Protein AF-A0A914AM96-F1 (afdb_monomer_lite)

Foldseek 3Di:
DDDDDDDDDDDDDDDDDDDDDDDDPPDDDDPDDDPDDPPPPPPPDDPPDPDDDDVVVVVVVVVVVVVVVVVVCVVVDDDDDDDDVVVDDDPVVVPDPVPDDDDDDDDPVVVVVVVVVVVVVVVVVVVVVVVVVVVVVVVVVVVVVVLVVCCVVDVVVSVVVPDDDPVCPPPDDDDDDPDDDDPPCVVVDDDDDDDDPDDDDD

Secondary structure (DSSP, 8-state):
-------------------------------S------S----PPPPPPPPPPPHHHHHHHHHHHHHHHHHHHHHH-S-PPPP-TTTSPPHHHHH-GGG--PPPPPPHHHHHHHHHHHHHHHHHHHHHHHHHHHHHHHHHHHHHHHHHHHHHH-HHHHHHHTSPPGGG-S---PPPPSSPPPTTGGGTSPP-----------

Radius of gyration: 36.57 Å; chains: 1; bounding box: 61×55×109 Å

InterPro domains:
  IPR019192 Large ribosomal subunit protein mL40 [PF09812] (43-201)
  IPR039145 Large ribosomal subunit protein mL40, metazoa/plants [PTHR13359] (32-202)

Structure (mmCIF, N/CA/C/O backbone):
data_AF-A0A914AM96-F1
#
_entry.id   AF-A0A914AM96-F1
#
loop_
_atom_site.group_PDB
_atom_site.id
_atom_site.type_symbol
_atom_site.label_atom_id
_atom_site.label_alt_id
_atom_site.label_comp_id
_atom_site.label_asym_id
_atom_site.label_entity_id
_atom_site.label_seq_id
_atom_site.pdbx_PDB_ins_code
_atom_site.Cartn_x
_atom_site.Cartn_y
_atom_site.Cartn_z
_atom_site.occupancy
_atom_site.B_iso_or_equiv
_atom_site.auth_seq_id
_atom_site.auth_comp_id
_atom_site.auth_asym_id
_atom_site.auth_atom_id
_atom_site.pdbx_PDB_model_num
ATOM 1 N N . MET A 1 1 ? -2.756 9.336 28.973 1.00 37.19 1 MET A N 1
ATOM 2 C CA . MET A 1 1 ? -1.892 8.297 28.377 1.00 37.19 1 MET A CA 1
ATOM 3 C C . MET A 1 1 ? -1.314 7.453 29.493 1.00 37.19 1 MET A C 1
ATOM 5 O O . MET A 1 1 ? -1.007 7.986 30.552 1.00 37.19 1 MET A O 1
ATOM 9 N N . ALA A 1 2 ? -1.295 6.148 29.255 1.00 33.44 2 ALA A N 1
ATOM 10 C CA . ALA A 1 2 ? -1.169 5.078 30.229 1.00 33.44 2 ALA A CA 1
ATOM 11 C C . ALA A 1 2 ? 0.158 5.072 31.001 1.00 33.44 2 ALA A C 1
ATOM 13 O O . ALA A 1 2 ? 1.238 5.177 30.426 1.00 33.44 2 ALA A O 1
ATOM 14 N N . THR A 1 3 ? 0.064 4.865 32.311 1.00 35.00 3 THR A N 1
ATOM 15 C CA . THR A 1 3 ? 1.183 4.440 33.151 1.00 35.00 3 THR A CA 1
ATOM 16 C C . THR A 1 3 ? 1.254 2.916 33.129 1.00 35.00 3 THR A C 1
ATOM 18 O O . THR A 1 3 ? 0.427 2.250 33.746 1.00 35.00 3 THR A O 1
ATOM 21 N N . SER A 1 4 ? 2.234 2.371 32.406 1.00 32.78 4 SER A N 1
ATOM 22 C CA . SER A 1 4 ? 2.590 0.951 32.453 1.00 32.78 4 SER A CA 1
ATOM 23 C C . SER A 1 4 ? 3.396 0.668 33.726 1.00 32.78 4 SER A C 1
ATOM 25 O O . SER A 1 4 ? 4.472 1.234 33.935 1.00 32.78 4 SER A O 1
ATOM 27 N N . MET A 1 5 ? 2.842 -0.174 34.601 1.00 33.75 5 MET A N 1
ATOM 28 C CA . MET A 1 5 ? 3.532 -0.772 35.742 1.00 33.75 5 MET A CA 1
ATOM 29 C C . MET A 1 5 ? 4.336 -1.981 35.259 1.00 33.75 5 MET A C 1
ATOM 31 O O . MET A 1 5 ? 3.768 -2.995 34.865 1.00 33.75 5 MET A O 1
ATOM 35 N N . VAL A 1 6 ? 5.663 -1.906 35.350 1.00 37.09 6 VAL A N 1
ATOM 36 C CA . VAL A 1 6 ? 6.531 -3.077 35.182 1.00 37.09 6 VAL A CA 1
ATOM 37 C C . VAL A 1 6 ? 6.616 -3.807 36.523 1.00 37.09 6 VAL A C 1
ATOM 39 O O . VAL A 1 6 ? 7.256 -3.336 37.465 1.00 37.09 6 VAL A O 1
ATOM 42 N N . HIS A 1 7 ? 5.958 -4.962 36.609 1.00 37.28 7 HIS A N 1
ATOM 43 C CA . HIS A 1 7 ? 6.132 -5.921 37.694 1.00 37.28 7 HIS A CA 1
ATOM 44 C C . HIS A 1 7 ? 7.498 -6.606 37.571 1.00 37.28 7 HIS A C 1
ATOM 46 O O . HIS A 1 7 ? 7.763 -7.327 36.613 1.00 37.28 7 HIS A O 1
ATOM 52 N N . LEU A 1 8 ? 8.364 -6.409 38.567 1.00 38.94 8 LEU A N 1
ATOM 53 C CA . LEU A 1 8 ? 9.589 -7.188 38.718 1.00 38.94 8 LEU A CA 1
ATOM 54 C C . LEU A 1 8 ? 9.298 -8.396 39.623 1.00 38.94 8 LEU A C 1
ATOM 56 O O . LEU A 1 8 ? 9.286 -8.277 40.849 1.00 38.94 8 LEU A O 1
ATOM 60 N N . CYS A 1 9 ? 9.070 -9.563 39.021 1.00 41.97 9 CYS A N 1
ATOM 61 C CA . CYS A 1 9 ? 9.145 -10.844 39.718 1.00 41.97 9 CYS A CA 1
ATOM 62 C C . CYS A 1 9 ? 10.588 -11.066 40.188 1.00 41.97 9 CYS A C 1
ATOM 64 O O . CYS A 1 9 ? 11.504 -11.198 39.379 1.00 41.97 9 CYS A O 1
ATOM 66 N N . ARG A 1 10 ? 10.802 -11.132 41.504 1.00 37.75 10 ARG A N 1
ATOM 67 C CA . ARG A 1 10 ? 12.009 -11.728 42.082 1.00 37.75 10 ARG A CA 1
ATOM 68 C C . ARG A 1 10 ? 11.628 -13.034 42.757 1.00 37.75 10 ARG A C 1
ATOM 70 O O . ARG A 1 10 ? 11.085 -13.051 43.856 1.00 37.75 10 ARG A O 1
ATOM 77 N N . SER A 1 11 ? 11.930 -14.113 42.048 1.00 45.66 11 SER A N 1
ATOM 78 C CA . SER A 1 11 ? 12.091 -15.463 42.570 1.00 45.66 11 SER A CA 1
ATOM 79 C C . SER A 1 11 ? 13.078 -15.451 43.735 1.00 45.66 11 SER A C 1
ATOM 81 O O . SER A 1 11 ? 14.228 -15.053 43.547 1.00 45.66 11 SER A O 1
ATOM 83 N N . ASN A 1 12 ? 12.655 -15.912 44.909 1.00 41.28 12 ASN A N 1
ATOM 84 C CA . ASN A 1 12 ? 13.576 -16.217 45.993 1.00 41.28 12 ASN A CA 1
ATOM 85 C C . ASN A 1 12 ? 13.377 -17.656 46.458 1.00 41.28 12 ASN A C 1
ATOM 87 O O . ASN A 1 12 ? 12.273 -18.107 46.752 1.00 41.28 12 ASN A O 1
ATOM 91 N N . PHE A 1 13 ? 14.513 -18.339 46.460 1.00 38.00 13 PHE A N 1
ATOM 92 C CA . PHE A 1 13 ? 14.759 -19.723 46.801 1.00 38.00 13 PHE A CA 1
ATOM 93 C C . PHE A 1 13 ? 14.140 -20.132 48.140 1.00 38.00 13 PHE A C 1
ATOM 95 O O . PHE A 1 13 ? 14.363 -19.497 49.171 1.00 38.00 13 PHE A O 1
ATOM 102 N N . LEU A 1 14 ? 13.425 -21.255 48.117 1.00 40.09 14 LEU A N 1
ATOM 103 C CA . LEU A 1 14 ? 12.989 -21.980 49.301 1.00 40.09 14 LEU A CA 1
ATOM 104 C C . LEU A 1 14 ? 14.212 -22.616 49.975 1.00 40.09 14 LEU A C 1
ATOM 106 O O . LEU A 1 14 ? 14.834 -23.524 49.428 1.00 40.09 14 LEU A O 1
ATOM 110 N N . ARG A 1 15 ? 14.539 -22.161 51.185 1.00 39.00 15 ARG A N 1
ATOM 111 C CA . ARG A 1 15 ? 15.318 -22.941 52.153 1.00 39.00 15 ARG A CA 1
ATOM 112 C C . ARG A 1 15 ? 14.411 -23.266 53.329 1.00 39.00 15 ARG A C 1
ATOM 114 O O . ARG A 1 15 ? 14.136 -22.415 54.166 1.00 39.00 15 ARG A O 1
ATOM 121 N N . ILE A 1 16 ? 13.949 -24.509 53.348 1.00 49.25 16 ILE A N 1
ATOM 122 C CA . ILE A 1 16 ? 13.346 -25.155 54.513 1.00 49.25 16 ILE A CA 1
ATOM 123 C C . ILE A 1 16 ? 14.506 -25.528 55.445 1.00 49.25 16 ILE A C 1
ATOM 125 O O . ILE A 1 16 ? 15.514 -26.056 54.968 1.00 49.25 16 ILE A O 1
ATOM 129 N N . PRO A 1 17 ? 14.405 -25.239 56.751 1.00 50.03 17 PRO A N 1
ATOM 130 C CA . PRO A 1 17 ? 14.515 -26.369 57.665 1.00 50.03 17 PRO A CA 1
ATOM 131 C C . PRO A 1 17 ? 13.613 -26.292 58.906 1.00 50.03 17 PRO A C 1
ATOM 133 O O . PRO A 1 17 ? 13.430 -25.250 59.525 1.00 50.03 17 PRO A O 1
ATOM 136 N N . CYS A 1 18 ? 13.195 -27.501 59.283 1.00 35.34 18 CYS A N 1
ATOM 137 C CA . CYS A 1 18 ? 13.182 -28.045 60.640 1.00 35.34 18 CYS A CA 1
ATOM 138 C C . CYS A 1 18 ? 12.160 -27.503 61.657 1.00 35.34 18 CYS A C 1
ATOM 140 O O . CYS A 1 18 ? 12.353 -26.494 62.327 1.00 35.34 18 CYS A O 1
ATOM 142 N N . LEU A 1 19 ? 11.094 -28.298 61.787 1.00 49.50 19 LEU A N 1
ATOM 143 C CA . LEU A 1 19 ? 10.413 -28.720 63.015 1.00 49.50 19 LEU A CA 1
ATOM 144 C C . LEU A 1 19 ? 10.962 -28.169 64.343 1.00 49.50 19 LEU A C 1
ATOM 146 O O . LEU A 1 19 ? 12.041 -28.545 64.794 1.00 49.50 19 LEU A O 1
ATOM 150 N N . CYS A 1 20 ? 10.101 -27.452 65.062 1.00 36.62 20 CYS A N 1
ATOM 151 C CA . CYS A 1 20 ? 10.037 -27.576 66.512 1.00 36.62 20 CYS A CA 1
ATOM 152 C C . CYS A 1 20 ? 8.565 -27.568 66.942 1.00 36.62 20 CYS A C 1
ATOM 154 O O . CYS A 1 20 ? 7.784 -26.694 66.569 1.00 36.62 20 CYS A O 1
ATOM 156 N N . SER A 1 21 ? 8.187 -28.632 67.639 1.00 49.97 21 SER A N 1
ATOM 157 C CA . SER A 1 21 ? 6.845 -28.934 68.122 1.00 49.97 21 SER A CA 1
ATOM 158 C C . SER A 1 21 ? 6.485 -28.151 69.389 1.00 49.97 21 SER A C 1
ATOM 160 O O . SER A 1 21 ? 7.385 -27.780 70.134 1.00 49.97 21 SER A O 1
ATOM 162 N N . GLN A 1 22 ? 5.177 -28.134 69.694 1.00 45.97 22 GLN A N 1
ATOM 163 C CA . GLN A 1 22 ? 4.535 -27.849 70.995 1.00 45.97 22 GLN A CA 1
ATOM 164 C C . GLN A 1 22 ? 4.288 -26.350 71.258 1.00 45.97 22 GLN A C 1
ATOM 166 O O . GLN A 1 22 ? 5.193 -25.539 71.186 1.00 45.97 22 GLN A O 1
ATOM 171 N N . THR A 1 23 ? 3.089 -25.856 71.565 1.00 43.06 23 THR A N 1
ATOM 172 C CA . THR A 1 23 ? 1.842 -26.448 72.067 1.00 43.06 23 THR A CA 1
ATOM 173 C C . THR A 1 23 ? 0.666 -25.645 71.492 1.00 43.06 23 THR A C 1
ATOM 175 O O . THR A 1 23 ? 0.616 -24.424 71.622 1.00 43.06 23 THR A O 1
ATOM 178 N N . ALA A 1 24 ? -0.298 -26.305 70.850 1.00 50.91 24 ALA A N 1
ATOM 179 C CA . ALA A 1 24 ? -1.550 -25.660 70.466 1.00 50.91 24 ALA A CA 1
ATOM 180 C C . ALA A 1 24 ? -2.510 -25.707 71.664 1.00 50.91 24 ALA A C 1
ATOM 182 O O . ALA A 1 24 ? -2.993 -26.776 72.028 1.00 50.91 24 ALA A O 1
ATOM 183 N N . ARG A 1 25 ? -2.797 -24.561 72.291 1.00 45.94 25 ARG A N 1
ATOM 184 C CA . ARG A 1 25 ? -4.008 -24.414 73.111 1.00 45.94 25 ARG A CA 1
ATOM 185 C C . ARG A 1 25 ? -5.119 -23.917 72.193 1.00 45.94 25 ARG A C 1
ATOM 187 O O . ARG A 1 25 ? -5.195 -22.735 71.880 1.00 45.94 25 ARG A O 1
ATOM 194 N N . SER A 1 26 ? -5.933 -24.849 71.714 1.00 56.31 26 SER A N 1
ATOM 195 C CA . SER A 1 26 ? -6.978 -24.640 70.712 1.00 56.31 26 SER A CA 1
ATOM 196 C C . SER A 1 26 ? -8.364 -24.487 71.342 1.00 56.31 26 SER A C 1
ATOM 198 O O . SER A 1 26 ? -9.276 -25.223 70.982 1.00 56.31 26 SER A O 1
ATOM 200 N N . PHE A 1 27 ? -8.543 -23.557 72.283 1.00 53.94 27 PHE A N 1
ATOM 201 C CA . PHE A 1 27 ? -9.889 -23.199 72.740 1.00 53.94 27 PHE A CA 1
ATOM 202 C C . PHE A 1 27 ? -10.003 -21.686 72.915 1.00 53.94 27 PHE A C 1
ATOM 204 O O . PHE A 1 27 ? -9.366 -21.096 73.784 1.00 53.94 27 PHE A O 1
ATOM 211 N N . PHE A 1 28 ? -10.817 -21.071 72.058 1.00 55.16 28 PHE A N 1
ATOM 212 C CA . PHE A 1 28 ? -11.228 -19.675 72.140 1.00 55.16 28 PHE A CA 1
ATOM 213 C C . PHE A 1 28 ? -12.753 -19.632 72.026 1.00 55.16 28 PHE A C 1
ATOM 215 O O . PHE A 1 28 ? -13.315 -20.216 71.104 1.00 55.16 28 PHE A O 1
ATOM 222 N N . THR A 1 29 ? -13.422 -18.997 72.987 1.00 58.31 29 THR A N 1
ATOM 223 C CA . THR A 1 29 ? -14.883 -19.056 73.165 1.00 58.31 29 THR A CA 1
ATOM 224 C C . THR A 1 29 ? -15.615 -17.784 72.727 1.00 58.31 29 THR A C 1
ATOM 226 O O . THR A 1 29 ? -16.750 -17.569 73.142 1.00 58.31 29 THR A O 1
ATOM 229 N N . MET A 1 30 ? -15.020 -16.931 71.882 1.00 59.09 30 MET A N 1
ATOM 230 C CA . MET A 1 30 ? -15.729 -15.760 71.346 1.00 59.09 30 MET A CA 1
ATOM 231 C C . MET A 1 30 ? -16.058 -15.887 69.857 1.00 59.09 30 MET A C 1
ATOM 233 O O . MET A 1 30 ? -15.190 -16.167 69.031 1.00 59.09 30 MET A O 1
ATOM 237 N N . ASN A 1 31 ? -17.323 -15.610 69.528 1.00 58.50 31 ASN A N 1
ATOM 238 C CA . ASN A 1 31 ? -17.847 -15.519 68.167 1.00 58.50 31 ASN A CA 1
ATOM 239 C C . ASN A 1 31 ? -17.296 -14.267 67.465 1.00 58.50 31 ASN A C 1
ATOM 241 O O . ASN A 1 31 ? -17.848 -13.176 67.587 1.00 58.50 31 ASN A O 1
ATOM 245 N N . GLY A 1 32 ? -16.207 -14.430 66.718 1.00 67.62 32 GLY A N 1
ATOM 246 C CA . GLY A 1 32 ? -15.651 -13.415 65.826 1.00 67.62 32 GLY A CA 1
ATOM 247 C C . GLY A 1 32 ? -14.732 -14.051 64.783 1.00 67.62 32 GLY A C 1
ATOM 248 O O . GLY A 1 32 ? -14.135 -15.096 65.036 1.00 67.62 32 GLY A O 1
ATOM 249 N N . ALA A 1 33 ? -14.636 -13.449 63.594 1.00 57.72 33 ALA A N 1
ATOM 250 C CA . ALA A 1 33 ? -13.823 -13.982 62.501 1.00 57.72 33 ALA A CA 1
ATOM 251 C C . ALA A 1 33 ? -12.329 -14.013 62.882 1.00 57.72 33 ALA A C 1
ATOM 253 O O . ALA A 1 33 ? -11.728 -12.983 63.189 1.00 57.72 33 ALA A O 1
ATOM 254 N N . LEU A 1 34 ? -11.725 -15.205 62.856 1.00 59.44 34 LEU A N 1
ATOM 255 C CA . LEU A 1 34 ? -10.316 -15.413 63.181 1.00 59.44 34 LEU A CA 1
ATOM 256 C C . LEU A 1 34 ? -9.427 -14.947 62.020 1.00 59.44 34 LEU A C 1
ATOM 258 O O . LEU A 1 34 ? -9.153 -15.684 61.075 1.00 59.44 34 LEU A O 1
ATOM 262 N N . CYS A 1 35 ? -8.943 -13.711 62.106 1.00 52.66 35 CYS A N 1
ATOM 263 C CA . CYS A 1 35 ? -7.930 -13.162 61.206 1.00 52.66 35 CYS A CA 1
ATOM 264 C C . CYS A 1 35 ? -6.539 -13.750 61.517 1.00 52.66 35 CYS A C 1
ATOM 266 O O . CYS A 1 35 ? -5.649 -13.042 61.991 1.00 52.66 35 CYS A O 1
ATOM 268 N N . PHE A 1 36 ? -6.326 -15.046 61.269 1.00 55.81 36 PHE A N 1
ATOM 269 C CA . PHE A 1 36 ? -4.994 -15.645 61.370 1.00 55.81 36 PHE A CA 1
ATOM 270 C C . PHE A 1 36 ? -4.098 -15.117 60.244 1.00 55.81 36 PHE A C 1
ATOM 272 O O . PHE A 1 36 ? -4.177 -15.552 59.096 1.00 55.81 36 PHE A O 1
ATOM 279 N N . ARG A 1 37 ? -3.214 -14.171 60.570 1.00 58.56 37 ARG A N 1
ATOM 280 C CA . ARG A 1 37 ? -2.140 -13.737 59.672 1.00 58.56 37 ARG A CA 1
ATOM 281 C C . ARG A 1 37 ? -0.898 -14.577 59.958 1.00 58.56 37 ARG A C 1
ATOM 283 O O . ARG A 1 37 ? -0.151 -14.287 60.884 1.00 58.56 37 ARG A O 1
ATOM 290 N N . ALA A 1 38 ? -0.660 -15.603 59.144 1.00 57.72 38 ALA A N 1
ATOM 291 C CA . ALA A 1 38 ? 0.540 -16.447 59.212 1.00 57.72 38 ALA A CA 1
ATOM 292 C C . ALA A 1 38 ? 1.800 -15.774 58.619 1.00 57.72 38 ALA A C 1
ATOM 294 O O . ALA A 1 38 ? 2.738 -16.446 58.197 1.00 57.72 38 ALA A O 1
ATOM 295 N N . THR A 1 39 ? 1.837 -14.441 58.536 1.00 64.19 39 THR A N 1
ATOM 296 C CA . THR A 1 39 ? 3.051 -13.718 58.147 1.00 64.19 39 THR A CA 1
ATOM 297 C C . THR A 1 39 ? 3.966 -13.626 59.354 1.00 64.19 39 THR A C 1
ATOM 299 O O . THR A 1 39 ? 3.548 -13.135 60.402 1.00 64.19 39 THR A O 1
ATOM 302 N N . GLN A 1 40 ? 5.209 -14.073 59.198 1.00 63.97 40 GLN A N 1
ATOM 303 C CA . GLN A 1 40 ? 6.244 -13.966 60.220 1.00 63.97 40 GLN A CA 1
ATOM 304 C C . GLN A 1 40 ? 6.307 -12.515 60.726 1.00 63.97 40 GLN A C 1
ATOM 306 O O . GLN A 1 40 ? 6.453 -11.590 59.923 1.00 63.97 40 GLN A O 1
ATOM 311 N N . LEU A 1 41 ? 6.142 -12.309 62.038 1.00 59.94 41 LEU A N 1
ATOM 312 C CA . LEU A 1 41 ? 6.338 -11.007 62.674 1.00 59.94 41 LEU A CA 1
ATOM 313 C C . LEU A 1 41 ? 7.817 -10.650 62.524 1.00 59.94 41 LEU A C 1
ATOM 315 O O . LEU A 1 41 ? 8.655 -11.011 63.346 1.00 59.94 41 LEU A O 1
ATOM 319 N N . LEU A 1 42 ? 8.156 -9.978 61.427 1.00 61.62 42 LEU A N 1
ATOM 320 C CA . LEU A 1 42 ? 9.435 -9.311 61.299 1.00 61.62 42 LEU A CA 1
ATOM 321 C C . LEU A 1 42 ? 9.410 -8.193 62.341 1.00 61.62 42 LEU A C 1
ATOM 323 O O . LEU A 1 42 ? 8.803 -7.150 62.109 1.00 61.62 42 LEU A O 1
ATOM 327 N N . TYR A 1 43 ? 10.065 -8.404 63.483 1.00 50.84 43 TYR A N 1
ATOM 328 C CA . TYR A 1 43 ? 10.382 -7.368 64.476 1.00 50.84 43 TYR A CA 1
ATOM 329 C C . TYR A 1 43 ? 11.363 -6.316 63.912 1.00 50.84 43 TYR A C 1
ATOM 331 O O . TYR A 1 43 ? 12.247 -5.824 64.608 1.00 50.84 43 TYR A O 1
ATOM 339 N N . ALA A 1 44 ? 11.251 -5.991 62.624 1.00 66.38 44 ALA A N 1
ATOM 340 C CA . ALA A 1 44 ? 11.942 -4.875 62.027 1.00 66.38 44 ALA A CA 1
ATOM 341 C C . ALA A 1 44 ? 11.299 -3.593 62.561 1.00 66.38 44 ALA A C 1
ATOM 343 O O . ALA A 1 44 ? 10.078 -3.427 62.508 1.00 66.38 44 ALA A O 1
ATOM 344 N N . GLU A 1 45 ? 12.133 -2.691 63.081 1.00 65.75 45 GLU A N 1
ATOM 345 C CA . GLU A 1 45 ? 11.729 -1.328 63.419 1.00 65.75 45 GLU A CA 1
ATOM 346 C C . GLU A 1 45 ? 10.941 -0.735 62.230 1.00 65.75 45 GLU A C 1
ATOM 348 O O . GLU A 1 45 ? 11.387 -0.889 61.083 1.00 65.75 45 GLU A O 1
ATOM 353 N N . PRO A 1 46 ? 9.779 -0.084 62.456 1.00 69.31 46 PRO A N 1
ATOM 354 C CA . PRO A 1 46 ? 9.035 0.579 61.391 1.00 69.31 46 PRO A CA 1
ATOM 355 C C . PRO A 1 46 ? 9.994 1.429 60.546 1.00 69.31 46 PRO A C 1
ATOM 357 O O . PRO A 1 46 ? 10.782 2.188 61.120 1.00 69.31 46 PRO A O 1
ATOM 360 N N . PRO A 1 47 ? 9.992 1.306 59.203 1.00 69.88 47 PRO A N 1
ATOM 361 C CA . PRO A 1 47 ? 10.999 1.954 58.379 1.00 69.88 47 PRO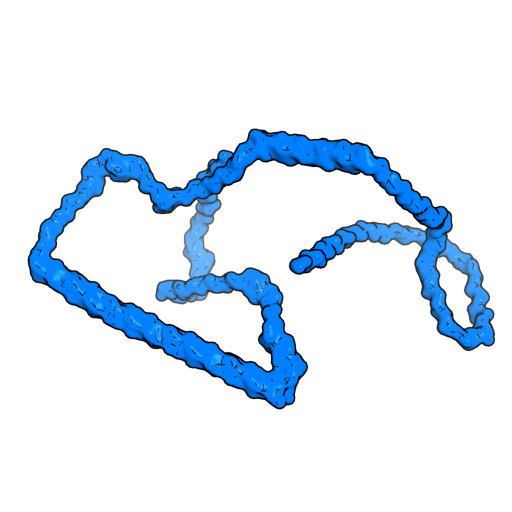 A CA 1
ATOM 362 C C . PRO A 1 47 ? 10.962 3.459 58.632 1.00 69.88 47 PRO A C 1
ATOM 364 O O . PRO A 1 47 ? 9.955 4.126 58.382 1.00 69.88 47 PRO A O 1
ATOM 367 N N . LYS A 1 48 ? 12.075 3.988 59.154 1.00 71.88 48 LYS A N 1
ATOM 368 C CA . LYS A 1 48 ? 12.218 5.411 59.468 1.00 71.88 48 LYS A CA 1
ATOM 369 C C . LYS A 1 48 ? 11.827 6.228 58.243 1.00 71.88 48 LYS A C 1
ATOM 371 O O . LYS A 1 48 ? 12.288 5.949 57.132 1.00 71.88 48 LYS A O 1
ATOM 376 N N . LYS A 1 49 ? 10.973 7.239 58.449 1.00 74.38 49 LYS A N 1
ATOM 377 C CA . LYS A 1 49 ? 10.505 8.140 57.387 1.00 74.38 49 LYS A CA 1
ATOM 378 C C . LYS A 1 49 ? 11.712 8.613 56.578 1.00 74.38 49 LYS A C 1
ATOM 380 O O . LYS A 1 49 ? 12.625 9.226 57.136 1.00 74.38 49 LYS A O 1
ATOM 385 N N . LYS A 1 50 ? 11.729 8.314 55.273 1.00 73.06 50 LYS A N 1
ATOM 386 C CA . LYS A 1 50 ? 12.815 8.750 5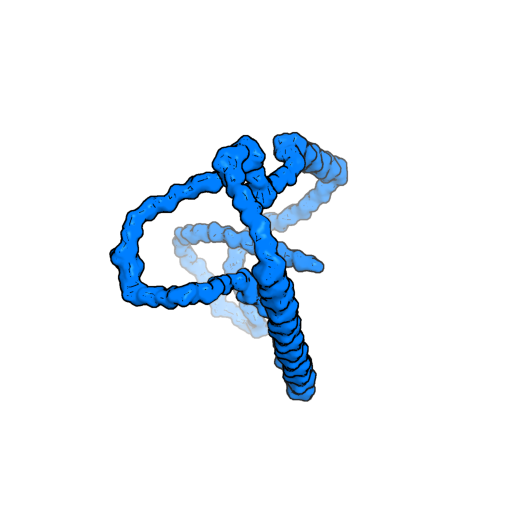4.386 1.00 73.06 50 LYS A CA 1
ATOM 387 C C . LYS A 1 50 ? 12.938 10.268 54.497 1.00 73.06 50 LYS A C 1
ATOM 389 O O . LYS A 1 50 ? 11.966 10.989 54.265 1.00 73.06 50 LYS A O 1
ATOM 394 N N . LYS A 1 51 ? 14.119 10.744 54.895 1.00 77.56 51 LYS A N 1
ATOM 395 C CA . LYS A 1 51 ? 14.396 12.179 54.982 1.00 77.56 51 LYS A CA 1
ATOM 396 C C . LYS A 1 51 ? 14.276 12.779 53.583 1.00 77.56 51 LYS A C 1
ATOM 398 O O . LYS A 1 51 ? 14.795 12.210 52.621 1.00 77.56 51 LYS A O 1
ATOM 403 N N . ARG A 1 52 ? 13.563 13.904 53.477 1.00 76.00 52 ARG A N 1
ATOM 404 C CA . ARG A 1 52 ? 13.464 14.665 52.228 1.00 76.00 52 ARG A CA 1
ATOM 405 C C . ARG A 1 52 ? 14.878 15.084 51.828 1.00 76.00 52 ARG A C 1
ATOM 407 O O . ARG A 1 52 ? 15.615 15.598 52.663 1.00 76.00 52 ARG A O 1
ATOM 414 N N . VAL A 1 53 ? 15.252 14.804 50.585 1.00 75.94 53 VAL A N 1
ATOM 415 C CA . VAL A 1 53 ? 16.564 15.172 50.047 1.00 75.94 53 VAL A CA 1
ATOM 416 C C . VAL A 1 53 ? 16.621 16.690 49.894 1.00 75.94 53 VAL A C 1
ATOM 418 O O . VAL A 1 53 ? 15.627 17.318 49.520 1.00 75.94 53 VAL A O 1
ATOM 421 N N . ASP A 1 54 ? 17.776 17.280 50.196 1.00 85.62 54 ASP A N 1
ATOM 422 C CA . ASP A 1 54 ? 17.971 18.719 50.055 1.00 85.62 54 ASP A CA 1
ATOM 423 C C . ASP A 1 54 ? 17.769 19.148 48.593 1.00 85.62 54 ASP A C 1
ATOM 425 O O . ASP A 1 54 ? 18.349 18.536 47.686 1.00 85.62 54 ASP A O 1
ATOM 429 N N . PRO A 1 55 ? 17.043 20.247 48.328 1.00 85.69 55 PRO A N 1
ATOM 430 C CA . PRO A 1 55 ? 16.746 20.683 46.961 1.00 85.69 55 PRO A CA 1
ATOM 431 C C . PRO A 1 55 ? 18.017 20.948 46.136 1.00 85.69 55 PRO A C 1
ATOM 433 O O . PRO A 1 55 ? 18.062 20.671 44.939 1.00 85.69 55 PRO A O 1
ATOM 436 N N . LYS A 1 56 ? 19.102 21.401 46.780 1.00 87.94 56 LYS A N 1
ATOM 437 C CA . LYS A 1 56 ? 20.408 21.612 46.132 1.00 87.94 56 LYS A CA 1
ATOM 438 C C . LYS A 1 56 ? 21.070 20.305 45.682 1.00 87.94 56 LYS A C 1
ATOM 440 O O . LYS A 1 56 ? 21.722 20.275 44.637 1.00 87.94 56 LYS A O 1
ATOM 445 N N . GLN A 1 57 ? 20.912 19.220 46.442 1.00 85.75 57 GLN A N 1
ATOM 446 C CA . GLN A 1 57 ? 21.454 17.911 46.066 1.00 85.75 57 GLN A CA 1
ATOM 447 C C . GLN A 1 57 ? 20.677 17.308 44.891 1.00 85.75 57 GLN A C 1
ATOM 449 O O . GLN A 1 57 ? 21.290 16.732 43.990 1.00 85.75 57 GLN A O 1
ATOM 454 N N . GLU A 1 58 ? 19.356 17.496 44.864 1.00 86.31 58 GLU A N 1
ATOM 455 C CA . GLU A 1 58 ? 18.486 17.117 43.745 1.00 86.31 58 GLU A CA 1
ATOM 456 C C . GLU A 1 58 ? 18.918 17.833 42.453 1.00 86.31 58 GLU A C 1
ATOM 458 O O . GLU A 1 58 ? 19.206 17.183 41.445 1.00 86.31 58 GLU A O 1
ATOM 463 N N . MET A 1 59 ? 19.098 19.160 42.508 1.00 87.38 59 MET A N 1
ATOM 464 C CA . MET A 1 59 ? 19.575 19.953 41.369 1.00 87.38 59 MET A CA 1
ATOM 465 C C . MET A 1 59 ? 20.965 19.512 40.891 1.00 87.38 59 MET A C 1
ATOM 467 O O . MET A 1 59 ? 21.187 19.365 39.689 1.00 87.38 59 MET A O 1
ATOM 471 N N . MET A 1 60 ? 21.910 19.243 41.801 1.00 89.75 60 MET A N 1
ATOM 472 C CA . MET A 1 60 ? 23.235 18.737 41.418 1.00 89.75 60 MET A CA 1
ATOM 473 C C . MET A 1 60 ? 23.167 17.361 40.746 1.00 89.75 60 MET A C 1
ATOM 475 O O . MET A 1 60 ? 23.912 17.105 39.795 1.00 89.75 60 MET A O 1
ATOM 479 N N . ARG A 1 61 ? 22.283 16.466 41.204 1.00 88.06 61 ARG A N 1
ATOM 480 C CA . ARG A 1 61 ? 22.065 15.161 40.560 1.00 88.06 61 ARG A CA 1
ATOM 481 C C . ARG A 1 61 ? 21.484 15.331 39.159 1.00 88.06 61 ARG A C 1
ATOM 483 O O . ARG A 1 61 ? 22.028 14.750 38.221 1.00 88.06 61 ARG A O 1
ATOM 490 N N . GLN A 1 62 ? 20.471 16.180 38.999 1.00 90.69 62 GLN A N 1
ATOM 491 C CA . GLN A 1 62 ? 19.880 16.499 37.696 1.00 90.69 62 GLN A CA 1
ATOM 492 C C . GLN A 1 62 ? 20.920 17.091 36.735 1.00 90.69 62 GLN A C 1
ATOM 494 O O . GLN A 1 62 ? 21.054 16.625 35.606 1.00 90.69 62 GLN A O 1
ATOM 499 N N . GLN A 1 63 ? 21.748 18.034 37.195 1.00 92.12 63 GLN A N 1
ATOM 500 C CA . GLN A 1 63 ? 22.829 18.599 36.383 1.00 92.12 63 GLN A CA 1
ATOM 501 C C . GLN A 1 63 ? 23.878 17.554 35.983 1.00 92.12 63 GLN A C 1
ATOM 503 O O . GLN A 1 63 ? 24.377 17.587 34.859 1.00 92.12 63 GLN A O 1
ATOM 508 N N . ARG A 1 64 ? 24.223 16.610 36.869 1.00 93.12 64 ARG A N 1
ATOM 509 C CA . ARG A 1 64 ? 25.138 15.504 36.536 1.00 93.12 64 ARG A CA 1
ATOM 510 C C . ARG A 1 64 ? 24.540 14.586 35.471 1.00 93.12 64 ARG A C 1
ATOM 512 O O . ARG A 1 64 ? 25.266 14.190 34.563 1.00 93.12 64 ARG A O 1
ATOM 519 N N . ILE A 1 65 ? 23.246 14.279 35.556 1.00 92.31 65 ILE A N 1
ATOM 520 C CA . ILE A 1 65 ? 22.535 13.470 34.557 1.00 92.31 65 ILE A CA 1
ATOM 521 C C . ILE A 1 65 ? 22.492 14.208 33.217 1.00 92.31 65 ILE A C 1
ATOM 523 O O . ILE A 1 65 ? 22.937 13.652 32.221 1.00 92.31 65 ILE A O 1
ATOM 527 N N . LEU A 1 66 ? 22.088 15.481 33.193 1.00 93.88 66 LEU A N 1
ATOM 528 C CA . LEU A 1 66 ? 22.061 16.297 31.973 1.00 93.88 66 LEU A CA 1
ATOM 529 C C . LEU A 1 66 ? 23.443 16.411 31.322 1.00 93.88 66 LEU A C 1
ATOM 531 O O . LEU A 1 66 ? 23.574 16.262 30.112 1.00 93.88 66 LEU A O 1
ATOM 535 N N . LYS A 1 67 ? 24.499 16.618 32.117 1.00 93.44 67 LYS A N 1
ATOM 536 C CA . LYS A 1 67 ? 25.880 16.634 31.612 1.00 93.44 67 LYS A CA 1
ATOM 537 C C . LYS A 1 67 ? 26.294 15.279 31.039 1.00 93.44 67 LYS A C 1
ATOM 539 O O . LYS A 1 67 ? 27.009 15.253 30.046 1.00 93.44 67 LYS A O 1
ATOM 544 N N . ARG A 1 68 ? 25.870 14.159 31.637 1.00 91.44 68 ARG A N 1
ATOM 545 C CA . ARG A 1 68 ? 26.122 12.815 31.086 1.00 91.44 68 ARG A CA 1
ATOM 546 C C . ARG A 1 68 ? 25.370 12.606 29.775 1.00 91.44 68 ARG A C 1
ATOM 548 O O . ARG A 1 68 ? 25.997 12.170 28.823 1.00 91.44 68 ARG A O 1
ATOM 555 N N . MET A 1 69 ? 24.097 12.990 29.705 1.00 86.69 69 MET A N 1
ATOM 556 C CA . MET A 1 69 ? 23.285 12.894 28.486 1.00 86.69 69 MET A CA 1
ATOM 557 C C . MET A 1 69 ? 23.886 13.719 27.347 1.00 86.69 69 MET A C 1
ATOM 559 O O . MET A 1 69 ? 24.147 13.177 26.281 1.00 86.69 69 MET A O 1
ATOM 563 N N . LYS A 1 70 ? 24.246 14.984 27.605 1.00 88.19 70 LYS A N 1
ATOM 564 C CA . LYS A 1 70 ? 24.927 15.843 26.621 1.00 88.19 70 LYS A CA 1
ATOM 565 C C . LYS A 1 70 ? 26.272 15.272 26.173 1.00 88.19 70 LYS A C 1
ATOM 567 O O . LYS A 1 70 ? 26.607 15.352 25.002 1.00 88.19 70 LYS A O 1
ATOM 572 N N . LYS A 1 71 ? 27.042 14.670 27.087 1.00 89.88 71 LYS A N 1
ATOM 573 C CA . LYS A 1 71 ? 28.303 13.992 26.742 1.00 89.88 71 LYS A CA 1
ATOM 574 C C . LYS A 1 71 ? 28.079 12.747 25.888 1.00 89.88 71 LYS A C 1
ATOM 576 O O . LYS A 1 71 ? 28.906 12.478 25.032 1.00 89.88 71 LYS A O 1
ATOM 581 N N . ILE A 1 72 ? 27.020 11.980 26.142 1.00 85.69 72 ILE A N 1
ATOM 582 C CA . ILE A 1 72 ? 26.676 10.798 25.341 1.00 85.69 72 ILE A CA 1
ATOM 583 C C . ILE A 1 72 ? 26.233 11.240 23.947 1.00 85.69 72 ILE A C 1
ATOM 585 O O . ILE A 1 72 ? 26.779 10.735 22.978 1.00 85.69 72 ILE A O 1
ATOM 589 N N . GLN A 1 73 ? 25.345 12.230 23.849 1.00 83.31 73 GLN A N 1
ATOM 590 C CA . GLN A 1 73 ? 24.892 12.786 22.573 1.00 83.31 73 GLN A CA 1
ATOM 591 C C . GLN A 1 73 ? 26.057 13.370 21.763 1.00 83.31 73 GLN A C 1
ATOM 593 O O . GLN A 1 73 ? 26.226 13.038 20.602 1.00 83.31 73 GLN A O 1
ATOM 598 N N . PHE A 1 74 ? 26.941 14.146 22.396 1.00 82.25 74 PHE A N 1
ATOM 599 C CA . PHE A 1 74 ? 28.137 14.667 21.730 1.00 82.25 74 PHE A CA 1
ATOM 600 C C . PHE A 1 74 ? 29.100 13.561 21.264 1.00 82.25 74 PHE A C 1
ATOM 602 O O . PHE A 1 74 ? 29.742 13.702 20.233 1.00 82.25 74 PHE A O 1
ATOM 609 N N . LYS A 1 75 ? 29.224 12.461 22.022 1.00 82.38 75 LYS A N 1
ATOM 610 C CA . LYS A 1 75 ? 30.097 11.329 21.663 1.00 82.38 75 LYS A CA 1
ATOM 611 C C . LYS A 1 75 ? 29.522 10.441 20.563 1.00 82.38 75 LYS A C 1
ATOM 613 O O . LYS A 1 75 ? 30.300 9.887 19.800 1.00 82.38 75 LYS A O 1
ATOM 618 N N . MET A 1 76 ? 28.206 10.249 20.555 1.00 77.06 76 MET A N 1
ATOM 619 C CA . MET A 1 76 ? 27.509 9.397 19.588 1.00 77.06 76 MET A CA 1
ATOM 620 C C . MET A 1 76 ? 27.133 10.157 18.311 1.00 77.06 76 MET A C 1
ATOM 622 O O . MET A 1 76 ? 26.798 9.520 17.322 1.00 77.06 76 MET A O 1
ATOM 626 N N . GLY A 1 77 ? 27.220 11.491 18.322 1.00 78.19 77 GLY A N 1
ATOM 627 C CA . GLY A 1 77 ? 26.741 12.329 17.230 1.00 78.19 77 GLY A CA 1
ATOM 628 C C . GLY A 1 77 ? 25.215 12.382 17.172 1.00 78.19 77 GLY A C 1
ATOM 629 O O . GLY A 1 77 ? 24.513 11.810 18.015 1.00 78.19 77 GLY A O 1
ATOM 630 N N . ASP A 1 78 ? 24.700 13.098 16.176 1.00 77.06 78 ASP A N 1
ATOM 631 C CA . ASP A 1 78 ? 23.287 13.008 15.826 1.00 77.06 78 ASP A CA 1
ATOM 632 C C . ASP A 1 78 ? 23.029 11.656 15.141 1.00 77.06 78 ASP A C 1
ATOM 634 O O . ASP A 1 78 ? 23.868 11.197 14.364 1.00 77.06 78 ASP A O 1
ATOM 638 N N . PRO A 1 79 ? 21.905 10.977 15.433 1.00 76.88 79 PRO A N 1
ATOM 639 C CA . PRO A 1 79 ? 21.624 9.670 14.856 1.00 76.88 79 PRO A CA 1
ATOM 640 C C . PRO A 1 79 ? 21.419 9.792 13.342 1.00 76.88 79 PRO A C 1
ATOM 642 O O . PRO A 1 79 ? 20.381 10.268 12.880 1.00 76.88 79 PRO A O 1
ATOM 645 N N . GLU A 1 80 ? 22.398 9.335 12.566 1.00 82.31 80 GLU A N 1
ATOM 646 C CA . GLU A 1 80 ? 22.261 9.208 11.119 1.00 82.31 80 GLU A CA 1
ATOM 647 C C . GLU A 1 80 ? 21.432 7.962 10.779 1.00 82.31 80 GLU A C 1
ATOM 649 O O . GLU A 1 80 ? 21.650 6.864 11.302 1.00 82.31 80 GLU A O 1
ATOM 654 N N . LEU A 1 81 ? 20.442 8.125 9.898 1.00 87.75 81 LEU A N 1
ATOM 655 C CA . LEU A 1 81 ? 19.658 7.001 9.396 1.00 87.75 81 LEU A CA 1
ATOM 656 C C . LEU A 1 81 ? 20.518 6.162 8.452 1.00 87.75 81 LEU A C 1
ATOM 658 O O . LEU A 1 81 ? 21.221 6.700 7.592 1.00 87.75 81 LEU A O 1
ATOM 662 N N . LYS A 1 82 ? 20.413 4.832 8.566 1.00 89.31 82 LYS A N 1
ATOM 663 C CA . LYS A 1 82 ? 21.050 3.926 7.606 1.00 89.31 82 LYS A CA 1
ATOM 664 C C . LYS A 1 82 ? 20.572 4.282 6.192 1.00 89.31 82 LYS A C 1
ATOM 666 O O . LYS A 1 82 ? 19.365 4.441 5.989 1.00 89.31 82 LYS A O 1
ATOM 671 N N . PRO A 1 83 ? 21.482 4.423 5.219 1.00 90.75 83 PRO A N 1
ATOM 672 C CA . PRO A 1 83 ? 21.092 4.782 3.868 1.00 90.75 83 PRO A CA 1
ATOM 673 C C . PRO A 1 83 ? 20.318 3.639 3.206 1.00 90.75 83 PRO A C 1
ATOM 675 O O . PRO A 1 83 ? 20.659 2.470 3.365 1.00 90.75 83 PRO A O 1
ATOM 678 N N . ILE A 1 84 ? 19.296 3.992 2.426 1.00 91.81 84 ILE A N 1
ATOM 679 C CA . ILE A 1 84 ? 18.530 3.039 1.617 1.00 91.81 84 ILE A CA 1
ATOM 680 C C . ILE A 1 84 ? 19.296 2.826 0.311 1.00 91.81 84 ILE A C 1
ATOM 682 O O . ILE A 1 84 ? 19.401 3.746 -0.503 1.00 91.81 84 ILE A O 1
ATOM 686 N N . GLU A 1 85 ? 19.873 1.636 0.136 1.00 88.31 85 GLU A N 1
ATOM 687 C CA . GLU A 1 85 ? 20.725 1.335 -1.022 1.00 88.31 85 GLU A CA 1
ATOM 688 C C . GLU A 1 85 ? 19.942 1.367 -2.339 1.00 88.31 85 GLU A C 1
ATOM 690 O O . GLU A 1 85 ? 20.427 1.940 -3.305 1.00 88.31 85 GLU A O 1
ATOM 695 N N . GLU A 1 86 ? 18.705 0.863 -2.358 1.00 88.88 86 GLU A N 1
ATOM 696 C CA . GLU A 1 86 ? 17.856 0.781 -3.560 1.00 88.88 86 GLU A CA 1
ATOM 697 C C . GLU A 1 86 ? 17.507 2.148 -4.169 1.00 88.88 86 GLU A C 1
ATOM 699 O O . GLU A 1 86 ? 17.310 2.267 -5.376 1.00 88.88 86 GLU A O 1
ATOM 704 N N . PHE A 1 87 ? 17.456 3.202 -3.350 1.00 90.56 87 PHE A N 1
ATOM 705 C CA . PHE A 1 87 ? 17.199 4.561 -3.834 1.00 90.56 87 PHE A CA 1
ATOM 706 C C . PHE A 1 87 ? 18.442 5.219 -4.431 1.00 90.56 87 PHE A C 1
ATOM 708 O O . PHE A 1 87 ? 18.333 6.214 -5.149 1.00 90.56 87 PHE A O 1
ATOM 715 N N . ARG A 1 88 ? 19.637 4.704 -4.128 1.00 87.75 88 ARG A N 1
ATOM 716 C CA . ARG A 1 88 ? 20.893 5.255 -4.632 1.00 87.75 88 ARG A CA 1
ATOM 717 C C . ARG A 1 88 ? 21.285 4.527 -5.907 1.00 87.75 88 ARG A C 1
ATOM 719 O O . ARG A 1 88 ? 21.442 3.315 -5.930 1.00 87.75 88 ARG A O 1
ATOM 726 N N . THR A 1 89 ? 21.521 5.282 -6.972 1.00 87.31 89 THR A N 1
ATOM 727 C CA . THR A 1 89 ? 22.070 4.705 -8.198 1.00 87.31 89 THR A CA 1
ATOM 728 C C . THR A 1 89 ? 23.563 4.435 -8.037 1.00 87.31 89 THR A C 1
ATOM 730 O O . THR A 1 89 ? 24.327 5.300 -7.597 1.00 87.31 89 THR A O 1
ATOM 733 N N . ASP A 1 90 ? 24.001 3.249 -8.449 1.00 88.25 90 ASP A N 1
ATOM 734 C CA . ASP A 1 90 ? 25.415 2.899 -8.454 1.00 88.25 90 ASP A CA 1
ATOM 735 C C . ASP A 1 90 ? 26.207 3.784 -9.419 1.00 88.25 90 ASP A C 1
ATOM 737 O O . ASP A 1 90 ? 25.972 3.805 -10.629 1.00 88.25 90 ASP A O 1
ATOM 741 N N . LYS A 1 91 ? 27.243 4.451 -8.898 1.00 86.69 91 LYS A N 1
ATOM 742 C CA . LYS A 1 91 ? 28.136 5.311 -9.696 1.00 86.69 91 LYS A CA 1
ATOM 743 C C . LYS A 1 91 ? 28.775 4.568 -10.873 1.00 86.69 91 LYS A C 1
ATOM 745 O O . LYS A 1 91 ? 28.998 5.161 -11.920 1.00 86.69 91 LYS A O 1
ATOM 750 N N . LYS A 1 92 ? 29.040 3.266 -10.711 1.00 88.25 92 LYS A N 1
ATOM 751 C CA . LYS A 1 92 ? 29.590 2.411 -11.773 1.00 88.25 92 LYS A CA 1
ATOM 752 C C . LYS A 1 92 ? 28.651 2.319 -12.977 1.00 88.25 92 LYS A C 1
ATOM 754 O O . LYS A 1 92 ? 29.132 2.316 -14.099 1.00 88.25 92 LYS A O 1
ATOM 759 N N . LEU A 1 93 ? 27.336 2.260 -12.751 1.00 86.94 93 LEU A N 1
ATOM 760 C CA . LEU A 1 93 ? 26.344 2.183 -13.827 1.00 86.94 93 LEU A CA 1
ATOM 761 C C . LEU A 1 93 ? 26.174 3.524 -14.542 1.00 86.94 93 LEU A C 1
ATOM 763 O O . LEU A 1 93 ? 25.981 3.543 -15.750 1.00 86.94 93 LEU A O 1
ATOM 767 N N . LEU A 1 94 ? 26.284 4.635 -13.810 1.00 85.81 94 LEU A N 1
ATOM 768 C CA . LEU A 1 94 ? 26.178 5.978 -14.388 1.00 85.81 94 LEU A CA 1
ATOM 769 C C . LEU A 1 94 ? 27.352 6.329 -15.315 1.00 85.81 94 LEU A C 1
ATOM 771 O O . LEU A 1 94 ? 27.167 7.084 -16.264 1.00 85.81 94 LEU A O 1
ATOM 775 N N . LEU A 1 95 ? 28.547 5.804 -15.026 1.00 86.38 95 LEU A N 1
ATOM 776 C CA . LEU A 1 95 ? 29.787 6.114 -15.750 1.00 86.38 95 LEU A CA 1
ATOM 777 C C . LEU A 1 95 ? 30.085 5.151 -16.912 1.00 86.38 95 LEU A C 1
ATOM 779 O O . LEU A 1 95 ? 30.958 5.439 -17.727 1.00 86.38 95 LEU A O 1
ATOM 783 N N . ASP A 1 96 ? 29.423 3.993 -16.975 1.00 88.25 96 ASP A N 1
ATOM 784 C CA . ASP A 1 96 ? 29.730 2.958 -17.966 1.00 88.25 96 ASP A CA 1
ATOM 785 C C . ASP A 1 96 ? 28.902 3.137 -19.247 1.00 88.25 96 ASP A C 1
ATOM 787 O O . ASP A 1 96 ? 27.842 2.531 -19.430 1.00 88.25 96 ASP A O 1
ATOM 791 N N . ASP A 1 97 ? 29.420 3.957 -20.164 1.00 85.50 97 ASP A N 1
ATOM 792 C CA . ASP A 1 97 ? 28.805 4.203 -21.473 1.00 85.50 97 ASP A CA 1
ATOM 793 C C . ASP A 1 97 ? 28.682 2.935 -22.332 1.00 85.50 97 ASP A C 1
ATOM 795 O O . ASP A 1 97 ? 27.798 2.858 -23.181 1.00 85.50 97 ASP A O 1
ATOM 799 N N . LYS A 1 98 ? 29.494 1.897 -22.083 1.00 88.88 98 LYS A N 1
ATOM 800 C CA . LYS A 1 98 ? 29.433 0.635 -22.843 1.00 88.88 98 LYS A CA 1
ATOM 801 C C . LYS A 1 98 ? 28.158 -0.161 -22.567 1.00 88.88 98 LYS A C 1
ATOM 803 O O . LYS A 1 98 ? 27.818 -1.056 -23.336 1.00 88.88 98 LYS A O 1
ATOM 808 N N . ARG A 1 99 ? 27.464 0.128 -21.460 1.00 87.00 99 ARG A N 1
ATOM 809 C CA . ARG A 1 99 ? 26.194 -0.518 -21.088 1.00 87.00 99 ARG A CA 1
ATOM 810 C C . ARG A 1 99 ? 24.972 0.224 -21.619 1.00 87.00 99 ARG A C 1
ATOM 812 O O . ARG A 1 99 ? 23.860 -0.29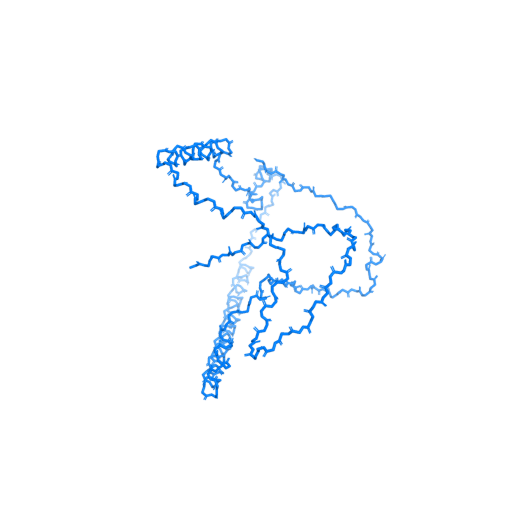1 -21.477 1.00 87.00 99 ARG A O 1
ATOM 819 N N . LYS A 1 100 ? 25.149 1.418 -22.194 1.00 90.31 100 LYS A N 1
ATOM 820 C CA . LYS A 1 100 ? 24.043 2.167 -22.791 1.00 90.31 100 LYS A CA 1
ATOM 821 C C . LYS A 1 100 ? 23.519 1.396 -23.999 1.00 90.31 100 LYS A C 1
ATOM 823 O O . LYS A 1 100 ? 24.282 0.921 -24.832 1.00 90.31 100 LYS A O 1
ATOM 828 N N . ARG A 1 101 ? 22.198 1.237 -24.052 1.00 90.62 101 ARG A N 1
ATOM 829 C CA . ARG A 1 101 ? 21.492 0.644 -25.187 1.00 90.62 101 ARG A CA 1
ATOM 830 C C . ARG A 1 101 ? 20.778 1.764 -25.920 1.00 90.62 101 ARG A C 1
ATOM 832 O O . ARG A 1 101 ? 19.974 2.468 -25.307 1.00 90.62 101 ARG A O 1
ATOM 839 N N . ASP A 1 102 ? 21.064 1.911 -27.206 1.00 91.19 102 ASP A N 1
ATOM 840 C CA . ASP A 1 102 ? 20.371 2.886 -28.038 1.00 91.19 102 ASP A CA 1
ATOM 841 C C . ASP A 1 102 ? 18.899 2.494 -28.157 1.00 91.19 102 ASP A C 1
ATOM 843 O O . ASP A 1 102 ? 18.554 1.340 -28.427 1.00 91.19 102 ASP A O 1
ATOM 847 N N . THR A 1 103 ? 18.014 3.452 -27.896 1.00 90.12 103 THR A N 1
ATOM 848 C CA . THR A 1 103 ? 16.574 3.212 -27.985 1.00 90.12 103 THR A CA 1
ATOM 849 C C . THR A 1 103 ? 16.140 3.429 -29.432 1.00 90.12 103 THR A C 1
ATOM 851 O O . THR A 1 103 ? 16.349 4.527 -29.953 1.00 90.12 103 THR A O 1
ATOM 854 N N . PRO A 1 104 ? 15.541 2.428 -30.103 1.00 92.69 104 PRO A N 1
ATOM 855 C CA . PRO A 1 104 ? 15.070 2.609 -31.467 1.00 92.69 104 PRO A CA 1
ATOM 856 C C . PRO A 1 104 ? 13.925 3.626 -31.506 1.00 92.69 104 PRO A C 1
ATOM 858 O O . PRO A 1 104 ? 13.080 3.666 -30.606 1.00 92.69 104 PRO A O 1
ATOM 861 N N . ALA A 1 105 ? 13.876 4.431 -32.569 1.00 93.25 105 ALA A N 1
ATOM 862 C CA . ALA A 1 105 ? 12.739 5.306 -32.817 1.00 93.25 105 ALA A CA 1
ATOM 863 C C . ALA A 1 105 ? 11.479 4.455 -33.033 1.00 93.25 105 ALA A C 1
ATOM 865 O O . ALA A 1 105 ? 11.474 3.516 -33.830 1.0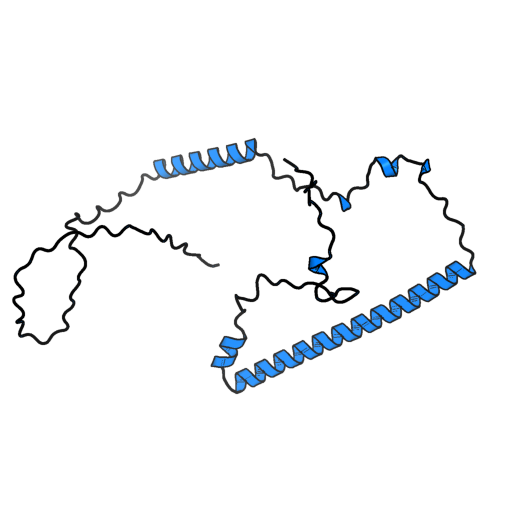0 93.25 105 ALA A O 1
ATOM 866 N N . LEU A 1 106 ? 10.412 4.771 -32.304 1.00 94.69 106 LEU A N 1
ATOM 867 C CA . LEU A 1 106 ? 9.140 4.068 -32.434 1.00 94.69 106 LEU A CA 1
ATOM 868 C C . LEU A 1 106 ? 8.403 4.565 -33.677 1.00 94.69 106 LEU A C 1
ATOM 870 O O . LEU A 1 106 ? 8.307 5.775 -33.894 1.00 94.69 106 LEU A O 1
ATOM 874 N N . THR A 1 107 ? 7.828 3.647 -34.453 1.00 97.75 107 THR A N 1
ATOM 875 C CA . THR A 1 107 ? 6.910 4.001 -35.542 1.00 97.75 107 THR A CA 1
ATOM 876 C C . THR A 1 107 ? 5.662 4.683 -34.981 1.00 97.75 107 THR A C 1
ATOM 878 O O . THR A 1 107 ? 5.274 4.450 -33.835 1.00 97.75 107 THR A O 1
ATOM 881 N N . TYR A 1 108 ? 5.019 5.530 -35.787 1.00 97.12 108 TYR A N 1
ATOM 882 C CA . TYR A 1 108 ? 3.793 6.223 -35.382 1.00 97.12 108 TYR A CA 1
ATOM 883 C C . TYR A 1 108 ? 2.696 5.242 -34.933 1.00 97.12 108 TYR A C 1
ATOM 885 O O . TYR A 1 108 ? 2.087 5.435 -33.884 1.00 97.12 108 TYR A O 1
ATOM 893 N N . GLU A 1 109 ? 2.519 4.139 -35.666 1.00 97.69 109 GLU A N 1
ATOM 894 C CA . GLU A 1 109 ? 1.538 3.094 -35.346 1.00 97.69 109 GLU A CA 1
ATOM 895 C C . GLU A 1 109 ? 1.762 2.474 -33.959 1.00 97.69 109 GLU A C 1
ATOM 897 O O . GLU A 1 109 ? 0.817 2.283 -33.195 1.00 97.69 109 GLU A O 1
ATOM 902 N N . GLU A 1 110 ? 3.017 2.197 -33.594 1.00 97.75 110 GLU A N 1
ATOM 903 C CA . GLU A 1 110 ? 3.354 1.613 -32.294 1.00 97.75 110 GLU A CA 1
ATOM 904 C C . GLU A 1 110 ? 3.183 2.631 -31.153 1.00 97.75 110 GLU A C 1
ATOM 906 O O . GLU A 1 110 ? 2.773 2.264 -30.050 1.00 97.75 110 GLU A O 1
ATOM 911 N N . GLN A 1 111 ? 3.444 3.918 -31.406 1.00 97.62 111 GLN A N 1
ATOM 912 C CA . GLN A 1 111 ? 3.165 4.983 -30.437 1.00 97.62 111 GLN A CA 1
ATOM 913 C C . GLN A 1 111 ? 1.659 5.123 -30.181 1.00 97.62 111 GLN A C 1
ATOM 915 O O . GLN A 1 111 ? 1.237 5.137 -29.022 1.00 97.62 111 GLN A O 1
ATOM 920 N N . GLU A 1 112 ? 0.848 5.154 -31.242 1.00 98.31 112 GLU A N 1
ATOM 921 C CA . GLU A 1 112 ? -0.611 5.246 -31.138 1.00 98.31 112 GLU A CA 1
ATOM 922 C C . GLU A 1 112 ? -1.189 4.014 -30.427 1.00 98.31 112 GLU A C 1
ATOM 924 O O . GLU A 1 112 ? -1.986 4.145 -29.496 1.00 98.31 112 GLU A O 1
ATOM 929 N N . ARG A 1 113 ? -0.710 2.808 -30.766 1.00 98.31 113 ARG A N 1
ATOM 930 C CA . ARG A 1 113 ? -1.094 1.563 -30.083 1.00 98.31 113 ARG A CA 1
ATOM 931 C C . ARG A 1 113 ? -0.836 1.636 -28.577 1.00 98.31 113 ARG A C 1
ATOM 933 O O . ARG A 1 113 ? -1.703 1.260 -27.788 1.00 98.31 113 ARG A O 1
ATOM 940 N N . ARG A 1 114 ? 0.337 2.124 -28.155 1.00 98.00 114 ARG A N 1
ATOM 941 C CA . ARG A 1 114 ? 0.665 2.293 -26.727 1.00 98.00 114 ARG A CA 1
ATOM 942 C C . ARG A 1 114 ? -0.232 3.326 -26.057 1.00 98.00 114 ARG A C 1
ATOM 944 O O . ARG A 1 114 ? -0.682 3.085 -24.940 1.00 98.00 114 ARG A O 1
ATOM 951 N N . ALA A 1 115 ? -0.514 4.440 -26.728 1.00 98.31 115 ALA A N 1
ATOM 952 C CA . ALA A 1 115 ? -1.396 5.476 -26.202 1.00 98.31 115 ALA A CA 1
ATOM 953 C C . ALA A 1 115 ? -2.831 4.957 -26.003 1.00 98.31 115 ALA A C 1
ATOM 955 O O . ALA A 1 115 ? -3.447 5.230 -24.972 1.00 98.31 115 ALA A O 1
ATOM 956 N N . LEU A 1 116 ? -3.353 4.168 -26.947 1.00 98.50 116 LEU A N 1
ATOM 957 C CA . LEU A 1 116 ? -4.659 3.516 -26.818 1.00 98.50 116 LEU A CA 1
ATOM 958 C C . LEU A 1 116 ? -4.678 2.518 -25.654 1.00 98.50 116 LEU A C 1
ATOM 960 O O . LEU A 1 116 ? -5.553 2.612 -24.794 1.00 98.50 116 LEU A O 1
ATOM 964 N N . LEU A 1 117 ? -3.665 1.652 -25.547 1.00 98.62 117 LEU A N 1
ATOM 965 C CA . LEU A 1 117 ? -3.536 0.712 -24.426 1.00 98.62 117 LEU A CA 1
ATOM 966 C C . LEU A 1 117 ? -3.478 1.424 -23.070 1.00 98.62 117 LEU A C 1
ATOM 968 O O . LEU A 1 117 ? -4.101 0.976 -22.113 1.00 98.62 117 LEU A O 1
ATOM 972 N N . GLN A 1 118 ? -2.767 2.549 -22.976 1.00 98.56 118 GLN A N 1
ATOM 973 C CA . GLN A 1 118 ? -2.716 3.346 -21.748 1.00 98.56 118 GLN A CA 1
ATOM 974 C C . GLN A 1 118 ? -4.080 3.943 -21.386 1.00 98.56 118 GLN A C 1
ATOM 976 O O . GLN A 1 118 ? -4.453 3.930 -20.213 1.00 98.56 118 GLN A O 1
ATOM 981 N N . LYS A 1 119 ? -4.845 4.433 -22.371 1.00 98.69 119 LYS A N 1
ATOM 982 C CA . LYS A 1 119 ? -6.215 4.930 -22.149 1.00 98.69 119 LYS A CA 1
ATOM 983 C C . LYS A 1 119 ? -7.138 3.814 -21.663 1.00 98.69 119 LYS A C 1
ATOM 985 O O . LYS A 1 119 ? -7.937 4.036 -20.755 1.00 98.69 119 LYS A O 1
ATOM 990 N N . ASP A 1 120 ? -7.030 2.623 -22.240 1.00 98.62 120 ASP A N 1
ATOM 991 C CA . ASP A 1 120 ? -7.840 1.467 -21.844 1.00 98.62 120 ASP A CA 1
ATOM 992 C C . ASP A 1 120 ? -7.462 0.965 -20.452 1.00 98.62 120 ASP A C 1
ATOM 994 O O . ASP A 1 120 ? -8.338 0.734 -19.619 1.00 98.62 120 ASP A O 1
ATOM 998 N N . TRP A 1 121 ? -6.165 0.912 -20.148 1.00 98.62 121 TRP A N 1
ATOM 999 C CA . TRP A 1 121 ? -5.672 0.592 -18.813 1.00 98.62 121 TRP A CA 1
ATOM 1000 C C . TRP A 1 121 ? -6.149 1.597 -17.762 1.00 98.62 121 TRP A C 1
ATOM 1002 O O . TRP A 1 121 ? -6.617 1.201 -16.696 1.00 98.62 121 TRP A O 1
ATOM 1012 N N . ALA A 1 122 ? -6.098 2.897 -18.067 1.00 98.69 122 ALA A N 1
ATOM 1013 C CA . ALA A 1 122 ? -6.596 3.935 -17.170 1.00 98.69 122 ALA A CA 1
ATOM 1014 C C . ALA A 1 122 ? -8.101 3.774 -16.900 1.00 98.69 122 ALA A C 1
ATOM 1016 O O . ALA A 1 122 ? -8.532 3.860 -15.750 1.00 98.69 122 ALA A O 1
ATOM 1017 N N . ARG A 1 123 ? -8.894 3.476 -17.940 1.00 98.69 123 ARG A N 1
ATOM 1018 C CA . ARG A 1 123 ? -10.329 3.179 -17.804 1.00 98.69 123 ARG A CA 1
ATOM 1019 C C . ARG A 1 123 ? -10.574 1.946 -16.933 1.00 98.69 123 ARG A C 1
ATOM 1021 O O . ARG A 1 123 ? -11.413 2.011 -16.038 1.00 98.69 123 ARG A O 1
ATOM 1028 N N . HIS A 1 124 ? -9.818 0.870 -17.143 1.00 98.75 124 HIS A N 1
ATOM 1029 C CA . HIS A 1 124 ? -9.917 -0.354 -16.346 1.00 98.75 124 HIS A CA 1
ATOM 1030 C C . HIS A 1 124 ? -9.578 -0.110 -14.870 1.00 98.75 124 HIS A C 1
ATOM 1032 O O . HIS A 1 124 ? -10.383 -0.409 -13.991 1.00 98.75 124 HIS A O 1
ATOM 1038 N N . LYS A 1 125 ? -8.423 0.504 -14.578 1.00 98.69 125 LYS A N 1
ATOM 1039 C CA . LYS A 1 125 ? -8.008 0.815 -13.200 1.00 98.69 125 LYS A CA 1
ATOM 1040 C C . LYS A 1 125 ? -8.993 1.739 -12.490 1.00 98.69 125 LYS A C 1
ATOM 1042 O O . LYS A 1 125 ? -9.208 1.586 -11.291 1.00 98.69 125 LYS A O 1
ATOM 1047 N N . PHE A 1 126 ? -9.595 2.682 -13.215 1.00 98.69 126 PHE A N 1
ATOM 1048 C CA . PHE A 1 126 ? -10.636 3.540 -12.662 1.00 98.69 126 PHE A CA 1
ATOM 1049 C C . PHE A 1 126 ? -11.889 2.742 -12.283 1.00 98.69 126 PHE A C 1
ATOM 1051 O O . PHE A 1 126 ? -12.417 2.929 -11.190 1.00 98.69 126 PHE A O 1
ATOM 1058 N N . GLN A 1 127 ? -12.342 1.827 -13.145 1.00 98.69 127 GLN A N 1
ATOM 1059 C CA . GLN A 1 127 ? -13.476 0.951 -12.840 1.00 98.69 127 GLN A CA 1
ATOM 1060 C C . GLN A 1 127 ? -13.197 0.072 -11.616 1.00 98.69 127 GLN A C 1
ATOM 1062 O O . GLN A 1 127 ? -14.023 0.049 -10.707 1.00 98.69 127 GLN A O 1
ATOM 1067 N N . GLU A 1 128 ? -12.026 -0.569 -11.542 1.00 98.62 128 GLU A N 1
ATOM 1068 C CA . GLU A 1 128 ? -11.615 -1.340 -10.359 1.00 98.62 128 GLU A CA 1
ATOM 1069 C C . GLU A 1 128 ? -11.669 -0.480 -9.090 1.00 98.62 128 GLU A C 1
ATOM 1071 O O . GLU A 1 128 ? -12.334 -0.846 -8.122 1.00 98.62 128 GLU A O 1
ATOM 1076 N N . HIS A 1 129 ? -11.083 0.719 -9.120 1.00 98.62 129 HIS A N 1
ATOM 1077 C CA . HIS A 1 129 ? -11.092 1.626 -7.975 1.00 98.62 129 HIS A CA 1
ATOM 1078 C C . HIS A 1 129 ? -12.509 2.025 -7.531 1.00 98.62 129 HIS A C 1
ATOM 1080 O O . HIS A 1 129 ? -12.806 2.043 -6.334 1.00 98.62 129 HIS A O 1
ATOM 1086 N N . VAL A 1 130 ? -13.402 2.325 -8.480 1.00 98.69 130 VAL A N 1
ATOM 1087 C CA . VAL A 1 130 ? -14.808 2.633 -8.178 1.00 98.69 130 VAL A CA 1
ATOM 1088 C C . VAL A 1 130 ? -15.491 1.426 -7.534 1.00 98.69 130 VAL A C 1
ATOM 1090 O O . VAL A 1 130 ? -16.194 1.588 -6.537 1.00 98.69 130 VAL A O 1
ATOM 1093 N N . THR A 1 131 ? -15.268 0.215 -8.054 1.00 98.69 131 THR A N 1
ATOM 1094 C CA . THR A 1 131 ? -15.857 -1.004 -7.479 1.00 98.69 131 THR A CA 1
ATOM 1095 C C . THR A 1 131 ? -15.358 -1.280 -6.063 1.00 98.69 131 THR A C 1
ATOM 1097 O O . THR A 1 131 ? -16.178 -1.480 -5.169 1.00 98.69 131 THR A O 1
ATOM 1100 N N . GLU A 1 132 ? -14.048 -1.202 -5.820 1.00 98.62 132 GLU A N 1
ATOM 1101 C CA . GLU A 1 132 ? -13.447 -1.377 -4.493 1.00 98.62 132 GLU A CA 1
ATOM 1102 C C . GLU A 1 132 ? -13.974 -0.338 -3.500 1.00 98.62 132 GLU A C 1
ATOM 1104 O O . GLU A 1 132 ? -14.383 -0.675 -2.389 1.00 98.62 132 GLU A O 1
ATOM 1109 N N . THR A 1 133 ? -14.045 0.927 -3.919 1.00 98.62 133 THR A N 1
ATOM 1110 C CA . THR A 1 133 ? -14.549 2.017 -3.077 1.00 98.62 133 THR A CA 1
ATOM 1111 C C . THR A 1 133 ? -16.014 1.799 -2.705 1.00 98.62 133 THR A C 1
ATOM 1113 O O . THR A 1 133 ? -16.388 1.955 -1.541 1.00 98.62 133 THR A O 1
ATOM 1116 N N . ASN A 1 134 ? -16.847 1.386 -3.664 1.00 98.62 134 ASN A N 1
ATOM 1117 C CA . ASN A 1 134 ? -18.253 1.079 -3.412 1.00 98.62 134 ASN A CA 1
ATOM 1118 C C . ASN A 1 134 ? -18.415 -0.110 -2.453 1.00 98.62 134 ASN A C 1
ATOM 1120 O O . ASN A 1 134 ? -19.272 -0.063 -1.570 1.00 98.62 134 ASN A O 1
ATOM 1124 N N . LEU A 1 135 ? -17.581 -1.147 -2.586 1.00 98.69 135 LEU A N 1
ATOM 1125 C CA . LEU A 1 135 ? -17.573 -2.294 -1.675 1.00 98.69 135 LEU A CA 1
ATOM 1126 C C . LEU A 1 135 ? -17.191 -1.878 -0.251 1.00 98.69 135 LEU A C 1
ATOM 1128 O O . LEU A 1 135 ? -17.896 -2.232 0.691 1.00 98.69 135 LEU A O 1
ATOM 1132 N N . ILE A 1 136 ? -16.136 -1.076 -0.086 1.00 98.62 136 ILE A N 1
ATOM 1133 C CA . ILE A 1 136 ? -15.721 -0.554 1.225 1.00 98.62 136 ILE A CA 1
ATOM 1134 C C . ILE A 1 136 ? -16.850 0.274 1.851 1.00 98.62 136 ILE A C 1
ATOM 1136 O O . ILE A 1 136 ? -17.186 0.080 3.018 1.00 98.62 136 ILE A O 1
ATOM 1140 N N . GLN A 1 137 ? -17.490 1.156 1.079 1.00 98.62 137 GLN A N 1
ATOM 1141 C CA . GLN A 1 137 ? -18.623 1.946 1.567 1.00 98.62 137 GLN A CA 1
ATOM 1142 C C . GLN A 1 137 ? -19.811 1.069 1.978 1.00 98.62 137 GLN A C 1
ATOM 1144 O O . GLN A 1 137 ? -20.443 1.337 3.000 1.00 98.62 137 GLN A O 1
ATOM 1149 N N . ALA A 1 138 ? -20.127 0.028 1.205 1.00 98.56 138 ALA A N 1
ATOM 1150 C CA . ALA A 1 138 ? -21.191 -0.911 1.540 1.00 98.56 138 ALA A CA 1
ATOM 1151 C C . ALA A 1 138 ? -20.881 -1.676 2.837 1.00 98.56 138 ALA A C 1
ATOM 1153 O O . ALA A 1 138 ? -21.747 -1.768 3.708 1.00 98.56 138 ALA A O 1
ATOM 1154 N N . LEU A 1 139 ? -19.640 -2.147 2.999 1.00 98.62 139 LEU A N 1
ATOM 1155 C CA 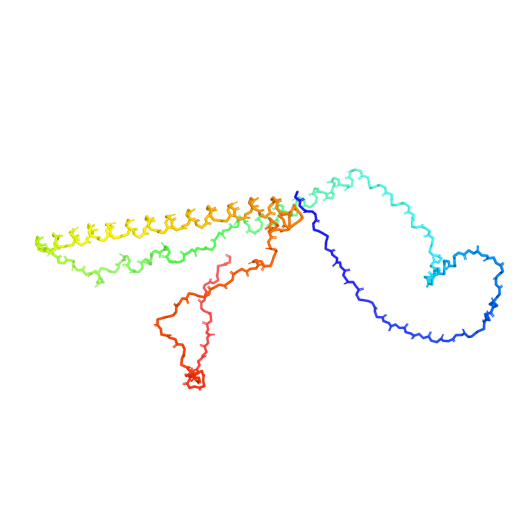. LEU A 1 139 ? -19.176 -2.810 4.218 1.00 98.62 139 LEU A CA 1
ATOM 1156 C C . LEU A 1 139 ? -19.290 -1.885 5.434 1.00 98.62 139 LEU A C 1
ATOM 1158 O O . LEU A 1 139 ? -19.889 -2.281 6.432 1.00 98.62 139 LEU A O 1
ATOM 1162 N N . LEU A 1 140 ? -18.825 -0.637 5.336 1.00 98.62 140 LEU A N 1
ATOM 1163 C CA . LEU A 1 140 ? -18.932 0.340 6.425 1.00 98.62 140 LEU A CA 1
ATOM 1164 C C . LEU A 1 140 ? -20.391 0.628 6.803 1.00 98.62 140 LEU A C 1
ATOM 1166 O O . LEU A 1 140 ? -20.745 0.563 7.977 1.00 98.62 140 LEU A O 1
ATOM 1170 N N . ARG A 1 141 ? -21.273 0.851 5.819 1.00 98.56 141 ARG A N 1
ATOM 1171 C CA . ARG A 1 141 ? -22.714 1.043 6.074 1.00 98.56 141 ARG A CA 1
ATOM 1172 C C . ARG A 1 141 ? -23.339 -0.174 6.755 1.00 98.56 141 ARG A C 1
ATOM 1174 O O . ARG A 1 141 ? -24.174 -0.012 7.644 1.00 98.56 141 ARG A O 1
ATOM 1181 N N . SER A 1 142 ? -22.951 -1.381 6.340 1.00 98.50 142 SER A N 1
ATOM 1182 C CA . SER A 1 142 ? -23.441 -2.620 6.952 1.00 98.50 142 SER A CA 1
ATOM 1183 C C . SER A 1 142 ? -22.969 -2.763 8.402 1.00 98.50 142 SER A C 1
ATOM 1185 O O . SER A 1 142 ? -23.780 -3.073 9.271 1.00 98.50 142 SER A O 1
ATOM 1187 N N . GLN A 1 143 ? -21.702 -2.437 8.682 1.00 98.19 143 GLN A N 1
ATOM 1188 C CA . GLN A 1 143 ? -21.130 -2.445 10.025 1.00 98.19 143 GLN A CA 1
ATOM 1189 C C . GLN A 1 143 ? -21.822 -1.420 10.932 1.00 98.19 143 GLN A C 1
ATOM 1191 O O . GLN A 1 143 ? -22.242 -1.757 12.035 1.00 98.19 143 GLN A O 1
ATOM 1196 N N . GLU A 1 144 ? -22.001 -0.181 10.465 1.00 98.12 144 GLU A N 1
ATOM 1197 C CA . GLU A 1 144 ? -22.703 0.865 11.214 1.00 98.12 144 GLU A CA 1
ATOM 1198 C C . GLU A 1 144 ? -24.151 0.485 11.526 1.00 98.12 144 GLU A C 1
ATOM 1200 O O . GLU A 1 144 ? -24.632 0.724 12.635 1.00 98.12 144 GLU A O 1
ATOM 1205 N N . LYS A 1 145 ? -24.860 -0.093 10.548 1.00 98.38 145 LYS A N 1
ATOM 1206 C CA . LYS A 1 145 ? -26.234 -0.561 10.740 1.00 98.38 145 LYS A CA 1
ATOM 1207 C C . LYS A 1 145 ? -26.284 -1.669 11.792 1.00 98.38 145 LYS A C 1
ATOM 1209 O O . LYS A 1 145 ? -27.067 -1.553 12.729 1.00 98.38 145 LYS A O 1
ATOM 1214 N N . ALA A 1 146 ? -25.412 -2.670 11.679 1.00 98.25 146 ALA A N 1
ATOM 1215 C CA . ALA A 1 146 ? -25.325 -3.763 12.641 1.00 98.25 146 ALA A CA 1
ATOM 1216 C C . ALA A 1 146 ? -25.028 -3.256 14.063 1.00 98.25 146 ALA A C 1
ATOM 1218 O O . ALA A 1 146 ? -25.652 -3.709 15.015 1.00 98.25 146 ALA A O 1
ATOM 1219 N N . LEU A 1 147 ? -24.144 -2.265 14.223 1.00 98.06 147 LEU A N 1
ATOM 1220 C CA . LEU A 1 147 ? -23.854 -1.668 15.533 1.00 98.06 147 LEU A CA 1
ATOM 1221 C C . LEU A 1 147 ? -25.039 -0.881 16.111 1.00 98.06 147 LEU A C 1
ATOM 1223 O O . LEU A 1 147 ? -25.252 -0.909 17.322 1.00 98.06 147 LEU A O 1
ATOM 1227 N N . LYS A 1 148 ? -25.819 -0.186 15.272 1.00 98.00 148 LYS A N 1
ATOM 1228 C CA . LYS A 1 148 ? -27.040 0.515 15.710 1.00 98.00 148 LYS A CA 1
ATOM 1229 C C . LYS A 1 148 ? -28.113 -0.466 16.183 1.00 98.00 148 LYS A C 1
ATOM 1231 O O . LYS A 1 148 ? -28.735 -0.213 17.210 1.00 98.00 148 LYS A O 1
ATOM 1236 N N . GLU A 1 149 ? -28.309 -1.559 15.449 1.00 98.06 149 GLU A N 1
ATOM 1237 C CA . GLU A 1 149 ? -29.244 -2.630 15.818 1.00 98.06 149 GLU A CA 1
ATOM 1238 C C . GLU A 1 149 ? -28.788 -3.331 17.105 1.00 98.06 149 GLU A C 1
ATOM 1240 O O . GLU A 1 149 ? -29.559 -3.406 18.059 1.00 98.06 149 GLU A O 1
ATOM 1245 N N . LEU A 1 150 ? -27.503 -3.695 17.203 1.00 98.25 150 LEU A N 1
ATOM 1246 C CA . LEU A 1 150 ? -26.917 -4.294 18.407 1.00 98.25 150 LEU A CA 1
ATOM 1247 C C . LEU A 1 150 ? -27.124 -3.414 19.643 1.00 98.25 150 LEU A C 1
ATOM 1249 O O . LEU A 1 150 ? -27.455 -3.917 20.710 1.00 98.25 150 LEU A O 1
ATOM 1253 N N . ARG A 1 151 ? -26.961 -2.096 19.499 1.00 97.56 151 ARG A N 1
ATOM 1254 C CA . ARG A 1 151 ? -27.177 -1.144 20.590 1.00 97.56 151 ARG A CA 1
ATOM 1255 C C . ARG A 1 151 ? -28.635 -1.091 21.048 1.00 97.56 151 ARG A C 1
ATOM 1257 O O . ARG A 1 151 ? -28.893 -0.964 22.241 1.00 97.56 151 ARG A O 1
ATOM 1264 N N . ALA A 1 152 ? -29.577 -1.161 20.107 1.00 97.38 152 ALA A N 1
ATOM 1265 C CA . ALA A 1 152 ? -31.003 -1.169 20.416 1.00 97.38 152 ALA A CA 1
ATOM 1266 C C . ALA A 1 152 ? -31.426 -2.451 21.157 1.00 97.38 152 ALA A C 1
ATOM 1268 O O . ALA A 1 152 ? -32.330 -2.398 21.988 1.00 97.38 152 ALA A O 1
ATOM 1269 N N . GLU A 1 153 ? -30.762 -3.576 20.880 1.00 97.56 153 GLU A N 1
ATOM 1270 C CA . GLU A 1 153 ? -31.007 -4.862 21.540 1.00 97.56 153 GLU A CA 1
ATOM 1271 C C . GLU A 1 153 ? -30.283 -4.990 22.892 1.00 97.56 153 GLU A C 1
ATOM 1273 O O . GLU A 1 153 ? -30.875 -5.448 23.869 1.00 97.56 153 GLU A O 1
ATOM 1278 N N . SER A 1 154 ? -29.005 -4.596 22.967 1.00 97.62 154 SER A N 1
ATOM 1279 C CA . SER A 1 154 ? -28.171 -4.700 24.170 1.00 97.62 154 SER A CA 1
ATOM 1280 C C . SER A 1 154 ? -27.020 -3.686 24.190 1.00 97.62 154 SER A C 1
ATOM 1282 O O . SER A 1 154 ? -26.036 -3.790 23.452 1.00 97.62 154 SER A O 1
ATOM 1284 N N . GLU A 1 155 ? -27.085 -2.734 25.125 1.00 96.25 155 GLU A N 1
ATOM 1285 C CA . GLU A 1 155 ? -26.013 -1.748 25.331 1.00 96.25 155 GLU A CA 1
ATOM 1286 C C . GLU A 1 155 ? -24.719 -2.405 25.857 1.00 96.25 155 GLU A C 1
ATOM 1288 O O . GLU A 1 155 ? -23.623 -1.962 25.515 1.00 96.25 155 GLU A O 1
ATOM 1293 N N . GLU A 1 156 ? -24.816 -3.479 26.651 1.00 97.44 156 GLU A N 1
ATOM 1294 C CA . GLU A 1 156 ? -23.643 -4.176 27.204 1.00 97.44 156 GLU A CA 1
ATOM 1295 C C . GLU A 1 156 ? -22.789 -4.813 26.099 1.00 97.44 156 GLU A C 1
ATOM 1297 O O . GLU A 1 156 ? -21.566 -4.650 26.083 1.00 97.44 156 GLU A O 1
ATOM 1302 N N . LEU A 1 157 ? -23.425 -5.486 25.132 1.00 97.62 157 LEU A N 1
ATOM 1303 C CA . LEU A 1 157 ? -22.728 -6.093 23.994 1.00 97.62 157 LEU A CA 1
ATOM 1304 C C . LEU A 1 157 ? -22.134 -5.034 23.063 1.00 97.62 157 LEU A C 1
ATOM 1306 O O . LEU A 1 157 ? -21.015 -5.194 22.580 1.00 97.62 157 LEU A O 1
ATOM 1310 N N . TYR A 1 158 ? -22.842 -3.924 22.856 1.00 97.88 158 TYR A N 1
ATOM 1311 C CA . TYR A 1 158 ? -22.331 -2.787 22.093 1.00 97.88 158 TYR A CA 1
ATOM 1312 C C . TYR A 1 158 ? -21.043 -2.212 22.709 1.00 97.88 158 TYR A C 1
ATOM 1314 O O . TYR A 1 158 ? -20.064 -1.970 21.997 1.00 97.88 158 TYR A O 1
ATOM 1322 N N . GLN A 1 159 ? -20.999 -2.051 24.038 1.00 97.31 159 GLN A N 1
ATOM 1323 C CA . GLN A 1 159 ? -19.804 -1.575 24.743 1.00 97.31 159 GLN A CA 1
ATOM 1324 C C . GLN A 1 159 ? -18.617 -2.532 24.622 1.00 97.31 159 GLN A C 1
ATOM 1326 O O . GLN A 1 159 ? -17.475 -2.073 24.619 1.00 97.31 159 GLN A O 1
ATOM 1331 N N . GLN A 1 160 ? -18.864 -3.839 24.530 1.00 95.88 160 GLN A N 1
ATOM 1332 C CA . GLN A 1 160 ? -17.813 -4.826 24.283 1.00 95.88 160 GLN A CA 1
ATOM 1333 C C . GLN A 1 160 ? -17.336 -4.782 22.826 1.00 95.88 160 GLN A C 1
ATOM 1335 O O . GLN A 1 160 ? -16.135 -4.742 22.584 1.00 95.88 160 GLN A O 1
ATOM 1340 N N . ALA A 1 161 ? -18.257 -4.714 21.862 1.00 96.38 161 ALA A N 1
ATOM 1341 C CA . ALA A 1 161 ? -17.946 -4.747 20.432 1.00 96.38 161 ALA A CA 1
ATOM 1342 C C . ALA A 1 161 ? -17.115 -3.547 19.936 1.00 96.38 161 ALA A C 1
ATOM 1344 O O . ALA A 1 161 ? -16.386 -3.670 18.955 1.00 96.38 161 ALA A O 1
ATOM 1345 N N . ILE A 1 162 ? -17.209 -2.387 20.595 1.00 96.44 162 ILE A N 1
ATOM 1346 C CA . ILE A 1 162 ? -16.429 -1.185 20.239 1.00 96.44 162 ILE A CA 1
ATOM 1347 C C . ILE A 1 162 ? -14.989 -1.232 20.758 1.00 96.44 162 ILE A C 1
ATOM 1349 O O . ILE A 1 162 ? -14.136 -0.472 20.292 1.00 96.44 162 ILE A O 1
ATOM 1353 N N . GLN A 1 163 ? -14.693 -2.093 21.732 1.00 95.81 163 GLN A N 1
ATOM 1354 C CA . GLN A 1 163 ? -13.347 -2.172 22.287 1.00 95.81 163 GLN A CA 1
ATOM 1355 C C . GLN A 1 163 ? -12.368 -2.669 21.220 1.00 95.81 163 GLN A C 1
ATOM 1357 O O . GLN A 1 163 ? -12.625 -3.640 20.513 1.00 95.81 163 GLN A O 1
ATOM 1362 N N . ALA A 1 164 ? -11.228 -1.988 21.105 1.00 94.06 164 ALA A N 1
ATOM 1363 C CA . ALA A 1 164 ? -10.160 -2.419 20.216 1.00 94.06 164 ALA A CA 1
ATOM 1364 C C . ALA A 1 164 ? -9.556 -3.732 20.737 1.00 94.06 164 ALA A C 1
ATOM 1366 O O . ALA A 1 164 ? -9.163 -3.809 21.903 1.00 94.06 164 ALA A O 1
ATOM 1367 N N . ASP A 1 165 ? -9.449 -4.741 19.874 1.00 95.31 165 ASP A N 1
ATOM 1368 C CA . ASP A 1 165 ? -8.824 -6.012 20.231 1.00 95.31 165 ASP A CA 1
ATOM 1369 C C . ASP A 1 165 ? -7.306 -5.836 20.383 1.00 95.31 165 ASP A C 1
ATOM 1371 O O . ASP A 1 165 ? -6.594 -5.512 19.428 1.00 95.31 165 ASP A O 1
ATOM 1375 N N . SER A 1 166 ? -6.793 -6.062 21.594 1.00 91.94 166 SER A N 1
ATOM 1376 C CA . SER A 1 166 ? -5.358 -5.988 21.877 1.00 91.94 166 SER A CA 1
ATOM 1377 C C . SER A 1 166 ? -4.551 -7.091 21.193 1.00 91.94 166 SER A C 1
ATOM 1379 O O . SER A 1 166 ? -3.337 -6.949 21.070 1.00 91.94 166 SER A O 1
ATOM 1381 N N . ASN A 1 167 ? -5.197 -8.178 20.758 1.00 93.75 167 ASN A N 1
ATOM 1382 C CA . ASN A 1 167 ? -4.528 -9.316 20.127 1.00 93.75 167 ASN A CA 1
ATOM 1383 C C . ASN A 1 167 ? -4.309 -9.123 18.623 1.00 93.75 167 ASN A C 1
ATOM 1385 O O . ASN A 1 167 ? -3.627 -9.934 18.002 1.00 93.75 167 ASN A O 1
ATOM 1389 N N . LEU A 1 168 ? -4.860 -8.057 18.031 1.00 94.38 168 LEU A N 1
ATOM 1390 C CA . LEU A 1 168 ? -4.724 -7.800 16.599 1.00 94.38 168 LEU A CA 1
ATOM 1391 C C . LEU A 1 168 ? -3.273 -7.498 16.194 1.00 94.38 168 LEU A C 1
ATOM 1393 O O . LEU A 1 168 ? -2.886 -7.771 15.062 1.00 94.38 168 LEU A O 1
ATOM 1397 N N . PHE A 1 169 ? -2.464 -6.941 17.099 1.00 92.75 169 PHE A N 1
ATOM 1398 C CA . PHE A 1 169 ? -1.076 -6.579 16.818 1.00 92.75 169 PHE A CA 1
ATOM 1399 C C . PHE A 1 169 ? -0.099 -7.448 17.622 1.00 92.75 169 PHE A C 1
ATOM 1401 O O . PHE A 1 169 ? -0.252 -7.552 18.840 1.00 92.75 169 PHE A O 1
ATOM 1408 N N . PRO A 1 170 ? 0.947 -8.015 16.989 1.00 93.75 170 PRO A N 1
ATOM 1409 C CA . PRO A 1 170 ? 1.363 -7.831 15.592 1.00 93.75 170 PRO A CA 1
ATOM 1410 C C . PRO A 1 170 ? 0.558 -8.686 14.591 1.00 93.75 170 PRO A C 1
ATOM 1412 O O . PRO A 1 170 ? 0.418 -9.892 14.764 1.00 93.75 170 PRO A O 1
ATOM 1415 N N . PHE A 1 171 ? 0.075 -8.058 13.514 1.00 95.38 171 PHE A N 1
ATOM 1416 C CA . PHE A 1 171 ? -0.616 -8.735 12.413 1.00 95.38 171 PHE A CA 1
ATOM 1417 C C . PHE A 1 171 ? 0.377 -9.095 11.304 1.00 95.38 171 PHE A C 1
ATOM 1419 O O . PHE A 1 171 ? 0.995 -8.204 10.718 1.00 95.38 171 PHE A O 1
ATOM 1426 N N . GLU A 1 172 ? 0.505 -10.384 10.987 1.00 95.69 172 GLU A N 1
ATOM 1427 C CA . GLU A 1 172 ? 1.367 -10.880 9.910 1.00 95.69 172 GLU A CA 1
ATOM 1428 C C . GLU A 1 172 ? 0.553 -11.671 8.883 1.00 95.69 172 GLU A C 1
ATOM 1430 O O . GLU A 1 172 ? -0.121 -12.646 9.214 1.00 95.69 172 GLU A O 1
ATOM 1435 N N . VAL A 1 173 ? 0.651 -11.276 7.611 1.00 96.19 173 VAL A N 1
ATOM 1436 C CA . VAL A 1 173 ? 0.041 -11.987 6.482 1.00 96.19 173 VAL A CA 1
ATOM 1437 C C . VAL A 1 173 ? 1.069 -12.139 5.376 1.00 96.19 173 VAL A C 1
ATOM 1439 O O . VAL A 1 173 ? 1.742 -11.183 4.993 1.00 96.19 173 VAL A O 1
ATOM 1442 N N . LYS A 1 174 ? 1.177 -13.355 4.842 1.00 95.62 174 LYS A N 1
ATOM 1443 C CA . LYS A 1 174 ? 1.979 -13.646 3.653 1.00 95.62 174 LYS A CA 1
ATOM 1444 C C . LYS A 1 174 ? 1.090 -13.510 2.421 1.00 95.62 174 LYS A C 1
ATOM 1446 O O . LYS A 1 174 ? -0.023 -14.032 2.407 1.00 95.62 174 LYS A O 1
ATOM 1451 N N . GLY A 1 175 ? 1.579 -12.799 1.407 1.00 95.38 175 GLY A N 1
ATOM 1452 C CA . GLY A 1 175 ? 0.874 -12.653 0.135 1.00 95.38 175 GLY A CA 1
ATOM 1453 C C . GLY A 1 175 ? 0.702 -13.991 -0.601 1.00 95.38 175 GLY A C 1
ATOM 1454 O O . GLY A 1 175 ? 1.380 -14.971 -0.274 1.00 95.38 175 GLY A O 1
ATOM 1455 N N . PRO A 1 176 ? -0.193 -14.047 -1.600 1.00 96.50 176 PRO A N 1
ATOM 1456 C CA . PRO A 1 176 ? -0.373 -15.238 -2.421 1.00 96.50 176 PRO A CA 1
ATOM 1457 C C . PRO A 1 176 ? 0.909 -15.571 -3.199 1.00 96.50 176 PRO A C 1
ATOM 1459 O O . PRO A 1 176 ? 1.633 -14.682 -3.648 1.00 96.50 176 PRO A O 1
ATOM 1462 N N . VAL A 1 177 ? 1.177 -16.865 -3.373 1.00 96.25 177 VAL A N 1
ATOM 1463 C CA . VAL A 1 177 ? 2.277 -17.378 -4.204 1.00 96.25 177 VAL A CA 1
ATOM 1464 C C . VAL A 1 177 ? 1.774 -17.709 -5.610 1.00 96.25 177 VAL A C 1
ATOM 1466 O O . VAL A 1 177 ? 0.612 -18.073 -5.775 1.00 96.25 177 VAL A O 1
ATOM 1469 N N . TYR A 1 178 ? 2.649 -17.626 -6.619 1.00 95.81 178 TYR A N 1
ATOM 1470 C CA . TYR A 1 178 ? 2.306 -17.991 -8.003 1.00 95.81 178 TYR A CA 1
ATOM 1471 C C . TYR A 1 178 ? 1.852 -19.452 -8.135 1.00 95.81 178 TYR A C 1
ATOM 1473 O O . TYR A 1 178 ? 0.892 -19.737 -8.845 1.00 95.81 178 TYR A O 1
ATOM 1481 N N . THR A 1 179 ? 2.530 -20.361 -7.428 1.00 95.69 179 THR A N 1
ATOM 1482 C CA . THR A 1 179 ? 2.237 -21.799 -7.414 1.00 95.69 179 THR A CA 1
ATOM 1483 C C . THR A 1 179 ? 2.174 -22.278 -5.966 1.00 95.69 179 THR A C 1
ATOM 1485 O O . THR A 1 179 ? 3.067 -21.929 -5.187 1.00 95.69 179 THR A O 1
ATOM 1488 N N . PRO A 1 180 ? 1.156 -23.065 -5.572 1.00 93.94 180 PRO A N 1
ATOM 1489 C CA . PRO A 1 180 ? 1.071 -23.596 -4.217 1.00 93.94 180 PRO A CA 1
ATOM 1490 C C . PRO A 1 180 ? 2.228 -24.567 -3.901 1.00 93.94 180 PRO A C 1
ATOM 1492 O O . PRO A 1 180 ? 2.810 -25.154 -4.817 1.00 93.94 180 PRO A O 1
ATOM 1495 N N . PRO A 1 181 ? 2.566 -24.768 -2.612 1.00 92.50 181 PRO A N 1
ATOM 1496 C CA . PRO A 1 181 ? 3.658 -25.650 -2.211 1.00 92.50 181 PRO A CA 1
ATOM 1497 C C . PRO A 1 181 ? 3.393 -27.110 -2.586 1.00 92.50 181 PRO A C 1
ATOM 1499 O O . PRO A 1 181 ? 2.300 -27.630 -2.361 1.00 92.50 181 PRO A O 1
ATOM 1502 N N . ILE A 1 182 ? 4.422 -27.793 -3.085 1.00 93.81 182 ILE A N 1
ATOM 1503 C CA . ILE A 1 182 ? 4.373 -29.234 -3.347 1.00 93.81 182 ILE A CA 1
ATOM 1504 C C . ILE A 1 182 ? 4.603 -29.984 -2.020 1.00 93.81 182 ILE A C 1
ATOM 1506 O O . ILE A 1 182 ? 5.600 -29.718 -1.337 1.00 93.81 182 ILE A O 1
ATOM 1510 N N . PRO A 1 183 ? 3.723 -30.926 -1.628 1.00 93.50 183 PRO A N 1
ATOM 1511 C CA . PRO A 1 183 ? 3.890 -31.680 -0.391 1.00 93.50 183 PRO A CA 1
ATOM 1512 C C . PRO A 1 183 ? 5.150 -32.552 -0.453 1.00 93.50 183 PRO A C 1
ATOM 1514 O O . PRO A 1 183 ? 5.365 -33.282 -1.414 1.00 93.50 183 PRO A O 1
ATOM 1517 N N . GLY A 1 184 ? 5.985 -32.488 0.585 1.00 90.12 184 GLY A N 1
ATOM 1518 C CA . GLY A 1 184 ? 7.197 -33.311 0.708 1.00 90.12 184 GLY A CA 1
ATOM 1519 C C . GLY A 1 184 ? 8.462 -32.738 0.059 1.00 90.12 184 GLY A C 1
ATOM 1520 O O . GLY A 1 184 ? 9.548 -33.190 0.409 1.00 90.12 184 GLY A O 1
ATOM 1521 N N . TYR A 1 185 ? 8.352 -31.689 -0.764 1.00 91.44 185 TYR A N 1
ATOM 1522 C CA . TYR A 1 185 ? 9.490 -31.117 -1.500 1.00 91.44 185 TYR A CA 1
ATOM 1523 C C . TYR A 1 185 ? 10.625 -30.595 -0.604 1.00 91.44 185 TYR A C 1
ATOM 1525 O O . TYR A 1 185 ? 11.781 -30.589 -1.004 1.00 91.44 185 TYR A O 1
ATOM 1533 N N . ALA A 1 186 ? 10.328 -30.209 0.641 1.00 84.75 186 ALA A N 1
ATOM 1534 C CA . ALA A 1 186 ? 11.345 -29.740 1.583 1.00 84.75 186 ALA A CA 1
ATOM 1535 C C . ALA A 1 186 ? 12.460 -30.772 1.860 1.00 84.75 186 ALA A C 1
ATOM 1537 O O . ALA A 1 186 ? 13.553 -30.374 2.242 1.00 84.75 186 ALA A O 1
ATOM 1538 N N . LYS A 1 187 ? 12.200 -32.075 1.667 1.00 85.69 187 LYS A N 1
ATOM 1539 C CA . LYS A 1 187 ? 13.210 -33.138 1.829 1.00 85.69 187 LYS A CA 1
ATOM 1540 C C . LYS A 1 187 ? 14.157 -33.251 0.636 1.00 85.69 187 LYS A C 1
ATOM 1542 O O . LYS A 1 187 ? 15.303 -33.642 0.817 1.00 85.69 187 LYS A O 1
ATOM 1547 N N . ASP A 1 188 ? 13.658 -32.913 -0.548 1.00 87.69 188 ASP A N 1
ATOM 1548 C CA . ASP A 1 188 ? 14.378 -33.015 -1.818 1.00 87.69 188 ASP A CA 1
ATOM 1549 C C . ASP A 1 188 ? 15.003 -31.671 -2.229 1.00 87.69 188 ASP A C 1
ATOM 1551 O O . ASP A 1 188 ? 15.685 -31.580 -3.250 1.00 87.69 188 ASP A O 1
ATOM 1555 N N . SER A 1 189 ? 14.765 -30.611 -1.446 1.00 89.12 189 SER A N 1
ATOM 1556 C CA . SER A 1 189 ? 15.387 -29.309 -1.660 1.00 89.12 189 SER A CA 1
ATOM 1557 C C . SER A 1 189 ? 16.901 -29.430 -1.468 1.00 89.12 189 SER A C 1
ATOM 1559 O O . SER A 1 189 ? 17.335 -29.982 -0.455 1.00 89.12 189 SER A O 1
ATOM 1561 N N . PRO A 1 190 ? 17.717 -28.897 -2.393 1.00 92.44 190 PRO A N 1
ATOM 1562 C CA . PRO A 1 190 ? 19.161 -28.883 -2.220 1.00 92.44 190 PRO A CA 1
ATOM 1563 C C . PRO A 1 190 ? 19.531 -28.107 -0.954 1.00 92.44 190 PRO A C 1
ATOM 1565 O O . PRO A 1 190 ? 18.962 -27.046 -0.682 1.00 92.44 190 PRO A O 1
ATOM 1568 N N . ASP A 1 191 ? 20.479 -28.653 -0.1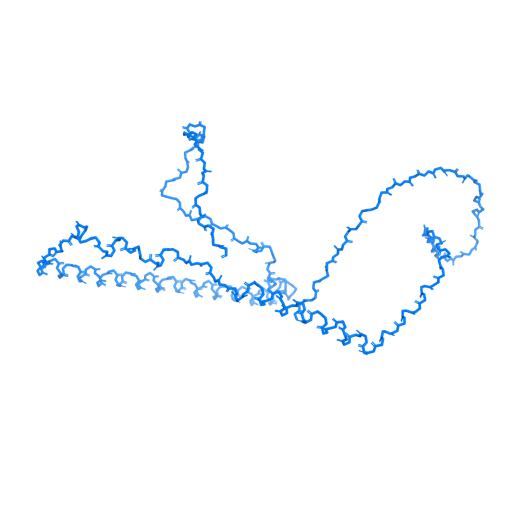96 1.00 88.44 191 ASP A N 1
ATOM 1569 C CA . ASP A 1 191 ? 21.016 -28.001 0.995 1.00 88.44 191 ASP A CA 1
ATOM 1570 C C . ASP A 1 191 ? 21.983 -26.870 0.604 1.00 88.44 191 ASP A C 1
ATOM 1572 O O . ASP A 1 191 ? 22.651 -26.931 -0.435 1.00 88.44 191 ASP A O 1
ATOM 1576 N N . GLY A 1 192 ? 22.051 -25.825 1.425 1.00 89.50 192 GLY A N 1
ATOM 1577 C CA . GLY A 1 192 ? 22.868 -24.645 1.162 1.00 89.50 192 GLY A CA 1
ATOM 1578 C C . GLY A 1 192 ? 23.027 -23.743 2.383 1.00 89.50 192 GLY A C 1
ATOM 1579 O O . GLY A 1 192 ? 22.146 -23.652 3.235 1.00 89.50 192 GLY A O 1
ATOM 1580 N N . GLU A 1 193 ? 24.161 -23.043 2.457 1.00 92.44 193 GLU A N 1
ATOM 1581 C CA . GLU A 1 193 ? 24.455 -22.107 3.544 1.00 92.44 193 GLU A CA 1
ATOM 1582 C C . GLU A 1 193 ? 23.939 -20.698 3.219 1.00 92.44 193 GLU A C 1
ATOM 1584 O O . GLU A 1 193 ? 24.194 -20.154 2.141 1.00 92.44 193 GLU A O 1
ATOM 1589 N N . TYR A 1 194 ? 23.233 -20.082 4.171 1.00 93.38 194 TYR A N 1
ATOM 1590 C CA . TYR A 1 194 ? 22.837 -18.678 4.088 1.00 93.38 194 TYR A CA 1
ATOM 1591 C C . TYR A 1 194 ? 23.859 -17.800 4.817 1.00 93.38 194 TYR A C 1
ATOM 1593 O O . TYR A 1 194 ? 23.938 -17.818 6.046 1.00 93.38 194 TYR A O 1
ATOM 1601 N N . VAL A 1 195 ? 24.614 -17.001 4.060 1.00 95.50 195 VAL A N 1
ATOM 1602 C CA . VAL A 1 195 ? 25.563 -16.019 4.603 1.00 95.50 195 VAL A CA 1
ATOM 1603 C C . VAL A 1 195 ? 24.973 -14.617 4.471 1.00 95.50 195 VAL A C 1
ATOM 1605 O O . VAL A 1 195 ? 24.747 -14.134 3.361 1.00 95.50 195 VAL A O 1
ATOM 1608 N N . ASP A 1 196 ? 24.742 -13.946 5.601 1.00 94.62 196 ASP A N 1
ATOM 1609 C CA . ASP A 1 196 ? 24.268 -12.560 5.607 1.00 94.62 196 ASP A CA 1
ATOM 1610 C C . ASP A 1 196 ? 25.394 -11.595 5.199 1.00 94.62 196 ASP A C 1
ATOM 1612 O O . ASP A 1 196 ? 26.369 -11.394 5.925 1.00 94.62 196 ASP A O 1
ATOM 1616 N N . ILE A 1 197 ? 25.243 -10.986 4.023 1.00 95.38 197 ILE A N 1
ATOM 1617 C CA . ILE A 1 197 ? 26.173 -10.003 3.447 1.00 95.38 197 ILE A CA 1
ATOM 1618 C C . ILE A 1 197 ? 25.690 -8.552 3.621 1.00 95.38 197 ILE A C 1
ATOM 1620 O O . ILE A 1 197 ? 26.210 -7.639 2.972 1.00 95.38 197 ILE A O 1
ATOM 1624 N N . SER A 1 198 ? 24.692 -8.320 4.481 1.00 92.88 198 SER A N 1
ATOM 1625 C CA . SER A 1 198 ? 24.133 -6.991 4.741 1.00 92.88 198 SER A CA 1
ATOM 1626 C C . SER A 1 198 ? 25.199 -6.018 5.249 1.00 92.88 198 SER A C 1
ATOM 1628 O O . SER A 1 198 ? 25.910 -6.280 6.224 1.00 92.88 198 SER A O 1
ATOM 1630 N N . LYS A 1 199 ? 25.300 -4.846 4.608 1.00 90.81 199 LYS A N 1
ATOM 1631 C CA . LYS A 1 199 ? 26.291 -3.832 4.985 1.00 90.81 199 LYS A CA 1
ATOM 1632 C C . LYS A 1 199 ? 25.972 -3.268 6.369 1.00 90.81 199 LYS A C 1
ATOM 1634 O O . LYS A 1 199 ? 24.892 -2.729 6.615 1.00 90.81 199 LYS A O 1
ATOM 1639 N N . GLN A 1 200 ? 26.936 -3.363 7.279 1.00 89.44 200 GLN A N 1
ATOM 1640 C CA . GLN A 1 200 ? 26.832 -2.743 8.595 1.00 89.44 200 GLN A CA 1
ATOM 1641 C C . GLN A 1 200 ? 27.266 -1.278 8.511 1.00 89.44 200 GLN A C 1
ATOM 1643 O O . GLN A 1 200 ? 28.431 -0.982 8.253 1.00 89.44 200 GLN A O 1
ATOM 1648 N N . TYR A 1 201 ? 26.329 -0.367 8.760 1.00 84.38 201 TYR A N 1
ATOM 1649 C CA . TYR A 1 201 ? 26.617 1.051 8.973 1.00 84.38 201 TYR A CA 1
ATOM 1650 C C . TYR A 1 201 ? 26.805 1.279 10.475 1.00 84.38 201 TYR A C 1
ATOM 1652 O O . TYR A 1 201 ? 25.953 0.853 11.262 1.00 84.38 201 TYR A O 1
ATOM 1660 N N . LYS A 1 202 ? 27.942 1.869 10.851 1.00 76.56 202 LYS A N 1
ATOM 1661 C CA . LYS A 1 202 ? 28.298 2.228 12.229 1.00 76.56 202 LYS A CA 1
ATOM 1662 C C . LYS A 1 202 ? 28.180 3.725 12.424 1.00 76.56 202 LYS A C 1
ATOM 1664 O O . LYS A 1 202 ? 28.534 4.435 11.460 1.00 76.56 202 LYS A O 1
#

Organism: Patiria miniata (NCBI:txid46514)

pLDDT: mean 82.35, std 19.44, range [32.78, 98.75]

Sequence (202 aa):
MATSMVHLCRSNFLRIPCLCSQTARSFFTMNGALCFRATQLLYAEPPKKKKRVDPKQEMMRQQRILKRMKKIQFKMGDPELKPIEEFRTDKKLLLDDKRKRDTPALTYEEQERRALLQKDWARHKFQEHVTETNLIQALLRSQEKALKELRAESEELYQQAIQADSNLFPFEVKGPVYTPPIPGYAKDSPDGEYVDISKQYK